Protein 2SCP (pdb70)

Radius of gyration: 19.45 Å; Cα contacts (8 Å, |Δi|>4): 535; chains: 2; bounding box: 47×48×50 Å

CATH classification: 1.10.238.10

Foldseek 3Di:
DVLLLQLLLLVQLLQCQVPPQWRFLVSLQVLLVVLLVPDDADPVLSVLSSCLSSVCCVVAVCVQVPHDIHGSVSSSVRLVVVLPDPVRLCSVLVSQVSLQSSLPRHPPQKHALVSQLSVLVSSVHDSVQRPLQQVQLCPVPPRIHHSVSRSVLVSCCSHPPDDDSSVCNNHDTD/DVLLLLLLVLVVLQQCQVRPQWRALVSLQVLLVLLCVLPPFDPVLSVLLSCLSSVCCVQAVCVQPVHDTDGSVSSSVVLVVQLPDVVNLCSVLVSQVSVQSNLPRHNPQKHALVSQLSVQVSRVHHSVQRVQQQVLLPPVPPRIHHSVSRSVLVSCCSHPPDDDSSSCVSTDTD

Structure (mmCIF, N/CA/C/O backbone):
data_2SCP
#
_entry.id   2SCP
#
_cell.length_a   43.600
_cell.length_b   56.000
_cell.length_c   65.800
_cell.angle_alpha   90.00
_cell.angle_beta   92.60
_cell.angle_gamma   90.00
#
_symmetry.space_group_name_H-M   'P 1 21 1'
#
loop_
_entity.id
_entity.type
_entity.pdbx_description
1 polymer 'SARCOPLASMIC CALCIUM-BINDING PROTEIN'
2 non-polymer 'CALCIUM ION'
3 water water
#
loop_
_atom_site.group_PDB
_atom_site.id
_atom_site.type_symbol
_atom_site.label_atom_id
_atom_site.label_alt_id
_atom_site.label_comp_id
_atom_site.label_asym_id
_atom_site.label_entity_id
_atom_site.label_seq_id
_atom_site.pdbx_PDB_ins_code
_atom_site.Cartn_x
_atom_site.Cartn_y
_atom_site.Cartn_z
_atom_site.occupancy
_atom_site.B_iso_or_equiv
_atom_site.auth_seq_id
_atom_site.auth_comp_id
_atom_site.auth_asym_id
_atom_site.auth_atom_id
_atom_site.pdbx_PDB_model_num
ATOM 1 N N . SER A 1 1 ? 22.061 3.507 3.368 1.00 24.53 1 SER A N 1
ATOM 2 C CA . SER A 1 1 ? 22.470 4.255 2.107 1.00 25.29 1 SER A CA 1
ATOM 3 C C . SER A 1 1 ? 23.882 3.831 1.738 1.00 24.92 1 SER A C 1
ATOM 4 O O . SER A 1 1 ? 24.873 4.116 2.442 1.00 24.81 1 SER A O 1
ATOM 7 N N . ASP A 1 2 ? 24.006 3.097 0.666 1.00 24.02 2 ASP A N 1
ATOM 8 C CA . ASP A 1 2 ? 25.202 2.473 0.131 1.00 24.04 2 ASP A CA 1
ATOM 9 C C . ASP A 1 2 ? 26.497 3.267 0.291 1.00 22.70 2 ASP A C 1
ATOM 10 O O . ASP A 1 2 ? 27.428 2.925 1.033 1.00 21.11 2 ASP A O 1
ATOM 15 N N . LEU A 1 3 ? 26.613 4.261 -0.583 1.00 21.37 3 LEU A N 1
ATOM 16 C CA . LEU A 1 3 ? 27.745 5.168 -0.629 1.00 19.83 3 LEU A CA 1
ATOM 17 C C . LEU A 1 3 ? 27.928 5.786 0.758 1.00 18.14 3 LEU A C 1
ATOM 18 O O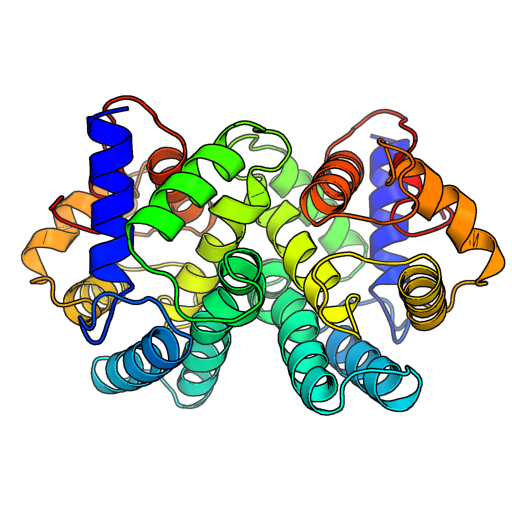 . LEU A 1 3 ? 29.080 5.888 1.156 1.00 18.18 3 LEU A O 1
ATOM 23 N N . TRP A 1 4 ? 26.841 6.135 1.442 1.00 15.90 4 TRP A N 1
ATOM 24 C CA . TRP A 1 4 ? 26.942 6.781 2.758 1.00 13.66 4 TRP A CA 1
ATOM 25 C C . TRP A 1 4 ? 27.584 5.830 3.767 1.00 13.44 4 TRP A C 1
ATOM 26 O O . TRP A 1 4 ? 28.405 6.255 4.590 1.00 12.43 4 TRP A O 1
ATOM 37 N N . VAL A 1 5 ? 27.178 4.555 3.698 1.00 12.82 5 VAL A N 1
ATOM 38 C CA . VAL A 1 5 ? 27.779 3.565 4.614 1.00 12.10 5 VAL A CA 1
ATOM 39 C C . VAL A 1 5 ? 29.281 3.462 4.303 1.00 12.46 5 VAL A C 1
ATOM 40 O O . VAL A 1 5 ? 30.142 3.421 5.208 1.00 11.74 5 VAL A O 1
ATOM 44 N N . GLN A 1 6 ? 29.539 3.483 3.018 1.00 12.53 6 GLN A N 1
ATOM 45 C CA . GLN A 1 6 ? 30.946 3.367 2.533 1.00 14.24 6 GLN A CA 1
ATOM 46 C C . GLN A 1 6 ? 31.813 4.519 2.999 1.00 13.96 6 GLN A C 1
ATOM 47 O O . GLN A 1 6 ? 32.998 4.373 3.431 1.00 13.99 6 GLN A O 1
ATOM 53 N N . LYS A 1 7 ? 31.261 5.702 3.022 1.00 11.92 7 LYS A N 1
ATOM 54 C CA . LYS A 1 7 ? 32.018 6.889 3.522 1.00 11.33 7 LYS A CA 1
ATOM 55 C C . LYS A 1 7 ? 32.297 6.721 5.008 1.00 10.34 7 LYS A C 1
ATOM 56 O O . LYS A 1 7 ? 33.411 7.006 5.522 1.00 11.20 7 LYS A O 1
ATOM 62 N N . MET A 1 8 ? 31.312 6.260 5.759 1.00 9.48 8 MET A N 1
ATOM 63 C CA . MET A 1 8 ? 31.484 6.110 7.224 1.00 10.29 8 MET A CA 1
ATOM 64 C C . MET A 1 8 ? 32.562 5.061 7.475 1.00 9.74 8 MET A C 1
ATOM 65 O O . MET A 1 8 ? 33.371 5.178 8.423 1.00 9.91 8 MET A O 1
ATOM 70 N N . LYS A 1 9 ? 32.457 3.976 6.696 1.00 9.35 9 LYS A N 1
ATOM 71 C CA . LYS A 1 9 ? 33.503 2.934 6.865 1.00 10.50 9 LYS A CA 1
ATOM 72 C C . LYS A 1 9 ? 34.881 3.499 6.606 1.00 8.69 9 LYS A C 1
ATOM 73 O O . LYS A 1 9 ? 35.920 3.086 7.194 1.00 8.94 9 LYS A O 1
ATOM 79 N N . THR A 1 10 ? 34.970 4.382 5.620 1.00 7.45 10 THR A N 1
ATOM 80 C CA . THR A 1 10 ? 36.260 4.991 5.248 1.00 9.36 10 THR A CA 1
ATOM 81 C C . THR A 1 10 ? 36.779 5.878 6.380 1.00 10.58 10 THR A C 1
ATOM 82 O O . THR A 1 10 ? 37.961 5.811 6.769 1.00 12.08 10 THR A O 1
ATOM 86 N N . TYR A 1 11 ? 35.931 6.757 6.845 1.00 11.05 11 TYR A N 1
ATOM 87 C CA . TYR A 1 11 ? 36.258 7.661 7.960 1.00 10.79 11 TYR A CA 1
ATOM 88 C C . TYR A 1 11 ? 36.720 6.819 9.139 1.00 9.34 11 TYR A C 1
ATOM 89 O O . TYR A 1 11 ? 37.755 7.113 9.730 1.00 9.09 11 TYR A O 1
ATOM 98 N N . PHE A 1 12 ? 35.984 5.779 9.470 1.00 8.79 12 PHE A N 1
ATOM 99 C CA . PHE A 1 12 ? 36.335 4.898 10.611 1.00 9.44 12 PHE A CA 1
ATOM 100 C C . PHE A 1 12 ? 37.776 4.391 10.482 1.00 9.17 12 PHE A C 1
ATOM 101 O O . PHE A 1 12 ? 38.575 4.395 11.421 1.00 12.11 12 PHE A O 1
ATOM 109 N N . ASN A 1 13 ? 38.101 3.931 9.296 1.00 8.12 13 ASN A N 1
ATOM 110 C CA . ASN A 1 13 ? 39.407 3.388 8.957 1.00 8.34 13 ASN A CA 1
ATOM 111 C C . ASN A 1 13 ? 40.526 4.429 9.235 1.00 8.13 13 ASN A C 1
ATOM 112 O O . ASN A 1 13 ? 41.571 4.079 9.798 1.00 7.05 13 ASN A O 1
ATOM 117 N N . ARG A 1 14 ? 40.328 5.601 8.645 1.00 7.34 14 ARG A N 1
ATOM 118 C CA . ARG A 1 14 ? 41.333 6.679 8.705 1.00 8.48 14 ARG A CA 1
ATOM 119 C C . ARG A 1 14 ? 41.587 7.184 10.104 1.00 9.13 14 ARG A C 1
ATOM 120 O O . ARG A 1 14 ? 42.750 7.503 10.430 1.00 10.82 14 ARG A O 1
ATOM 128 N N . ILE A 1 15 ? 40.540 7.257 10.898 1.00 9.64 15 ILE A N 1
ATOM 129 C CA . ILE A 1 15 ? 40.636 7.724 12.319 1.00 10.33 15 ILE A CA 1
ATOM 130 C C . ILE A 1 15 ? 41.055 6.664 13.313 1.00 10.25 15 ILE A C 1
ATOM 131 O O . ILE A 1 15 ? 41.387 6.938 14.481 1.00 7.39 15 ILE A O 1
ATOM 136 N N . ASP A 1 16 ? 40.920 5.398 12.903 1.00 9.81 16 ASP A N 1
ATOM 137 C CA . ASP A 1 16 ? 41.354 4.247 13.726 1.00 11.16 16 ASP A CA 1
ATOM 138 C C . ASP A 1 16 ? 42.846 4.170 13.467 1.00 12.47 16 ASP A C 1
ATOM 139 O O . ASP A 1 16 ? 43.378 3.253 12.828 1.00 12.67 16 ASP A O 1
ATOM 144 N N . PHE A 1 17 ? 43.562 5.160 13.939 1.00 13.08 17 PHE A N 1
ATOM 145 C CA . PHE A 1 17 ? 45.013 5.338 13.773 1.00 13.04 17 PHE A CA 1
ATOM 146 C C . PHE A 1 17 ? 45.869 4.097 14.065 1.00 12.91 17 PHE A C 1
ATOM 147 O O . PHE A 1 17 ? 46.799 3.862 13.258 1.00 11.75 17 PHE A O 1
ATOM 155 N N . ASP A 1 18 ? 45.685 3.473 15.197 1.00 12.40 18 ASP A N 1
ATOM 156 C CA . ASP A 1 18 ? 46.453 2.289 15.592 1.00 14.23 18 ASP A CA 1
ATOM 157 C C . ASP A 1 18 ? 45.882 1.028 14.970 1.00 14.80 18 ASP A C 1
ATOM 158 O O . ASP A 1 18 ? 46.384 -0.089 15.250 1.00 17.12 18 ASP A O 1
ATOM 163 N N . LYS A 1 19 ? 44.872 1.109 14.168 1.00 14.04 19 LYS A N 1
ATOM 164 C CA . LYS A 1 19 ? 44.223 0.012 13.454 1.00 15.28 19 LYS A CA 1
ATOM 165 C C . LYS A 1 19 ? 43.735 -1.150 14.293 1.00 16.74 19 LYS A C 1
ATOM 166 O O . LYS A 1 19 ? 43.635 -2.303 13.755 1.00 18.60 19 LYS A O 1
ATOM 172 N N . ASP A 1 20 ? 43.315 -0.957 15.525 1.00 16.52 20 ASP A N 1
ATOM 173 C CA . ASP A 1 20 ? 42.897 -2.147 16.329 1.00 16.87 20 ASP A CA 1
ATOM 174 C C . ASP A 1 20 ? 41.425 -2.392 16.223 1.00 18.14 20 ASP A C 1
ATOM 175 O O . ASP A 1 20 ? 40.917 -3.168 17.064 1.00 19.08 20 ASP A O 1
ATOM 180 N N . GLY A 1 21 ? 40.715 -1.749 15.262 1.00 16.94 21 GLY A N 1
ATOM 181 C CA . GLY A 1 21 ? 39.277 -2.028 15.142 1.00 16.06 21 GLY A CA 1
ATOM 182 C C . GLY A 1 21 ? 38.378 -1.211 16.014 1.00 15.75 21 GLY A C 1
ATOM 183 O O . GLY A 1 21 ? 37.139 -1.379 15.954 1.00 16.13 21 GLY A O 1
ATOM 184 N N . ALA A 1 22 ? 38.946 -0.347 16.848 1.00 16.29 22 ALA A N 1
ATOM 185 C CA . ALA A 1 22 ? 38.082 0.494 17.729 1.00 16.51 22 ALA A CA 1
ATOM 186 C C . ALA A 1 22 ? 38.597 1.928 17.850 1.00 16.67 22 ALA A C 1
ATOM 187 O O . ALA A 1 22 ? 39.818 2.133 17.921 1.00 16.73 22 ALA A O 1
ATOM 189 N N . ILE A 1 23 ? 37.684 2.911 17.794 1.00 15.03 23 ILE A N 1
ATOM 190 C CA . ILE A 1 23 ? 38.148 4.300 17.927 1.00 14.40 23 ILE A CA 1
ATOM 191 C C . ILE A 1 23 ? 38.285 4.493 19.450 1.00 13.25 23 ILE A C 1
ATOM 192 O O . ILE A 1 23 ? 37.309 4.150 20.134 1.00 15.18 23 ILE A O 1
ATOM 197 N N . THR A 1 24 ? 39.390 5.017 19.867 1.00 13.35 24 THR A N 1
ATOM 198 C CA . THR A 1 24 ? 39.620 5.293 21.290 1.00 13.50 24 THR A CA 1
ATOM 199 C C . THR A 1 24 ? 40.385 6.620 21.347 1.00 13.57 24 THR A C 1
ATOM 200 O O . THR A 1 24 ? 40.864 7.117 20.311 1.00 13.84 24 THR A O 1
ATOM 204 N N . ARG A 1 25 ? 40.482 7.149 22.533 1.00 13.49 25 ARG A N 1
ATOM 205 C CA . ARG A 1 25 ? 41.248 8.431 22.699 1.00 13.29 25 ARG A CA 1
ATOM 206 C C . ARG A 1 25 ? 42.673 8.114 22.312 1.00 13.76 25 ARG A C 1
ATOM 207 O O . ARG A 1 25 ? 43.413 9.006 21.843 1.00 14.19 25 ARG A O 1
ATOM 215 N N . MET A 1 26 ? 43.078 6.856 22.491 1.00 14.06 26 MET A N 1
ATOM 216 C CA . MET A 1 26 ? 44.463 6.447 22.143 1.00 14.37 26 MET A CA 1
ATOM 217 C C . MET A 1 26 ? 44.816 6.747 20.694 1.00 13.68 26 MET A C 1
ATOM 218 O O . MET A 1 26 ? 45.966 7.082 20.389 1.00 13.61 26 MET A O 1
ATOM 223 N N . ASP A 1 27 ? 43.855 6.598 19.778 1.00 11.73 27 ASP A N 1
ATOM 224 C CA . ASP A 1 27 ? 44.073 6.856 18.354 1.00 10.53 27 ASP A CA 1
ATOM 225 C C . ASP A 1 27 ? 44.502 8.305 18.132 1.00 11.31 27 ASP A C 1
ATOM 226 O O . ASP A 1 27 ? 45.393 8.608 17.343 1.00 11.15 27 ASP A O 1
ATOM 231 N N . PHE A 1 28 ? 43.742 9.180 18.817 1.00 11.51 28 PHE A N 1
ATOM 232 C CA . PHE A 1 28 ? 44.006 10.652 18.714 1.00 11.05 28 PHE A CA 1
ATOM 233 C C . PHE A 1 28 ? 45.277 11.044 19.443 1.00 11.87 28 PHE A C 1
ATOM 234 O O . PHE A 1 28 ? 45.963 11.961 18.953 1.00 12.07 28 PHE A O 1
ATOM 242 N N . GLU A 1 29 ? 45.540 10.403 20.560 1.00 11.67 29 GLU A N 1
ATOM 243 C CA . GLU A 1 29 ? 46.778 10.640 21.331 1.00 13.64 29 GLU A CA 1
ATOM 244 C C . GLU A 1 29 ? 48.013 10.298 20.477 1.00 14.34 29 GLU A C 1
ATOM 245 O O . GLU A 1 29 ? 49.006 11.066 20.347 1.00 13.57 29 GLU A O 1
ATOM 251 N N . SER A 1 30 ? 47.975 9.111 19.865 1.00 13.68 30 SER A N 1
ATOM 252 C CA . SER A 1 30 ? 49.068 8.648 18.994 1.00 14.00 30 SER A CA 1
ATOM 253 C C . SER A 1 30 ? 49.196 9.457 17.722 1.00 13.66 30 SER A C 1
ATOM 254 O O . SER A 1 30 ? 50.327 9.720 17.249 1.00 12.99 30 SER A O 1
ATOM 257 N N . MET A 1 31 ? 48.038 9.782 17.114 1.00 12.95 31 MET A N 1
ATOM 258 C CA . MET A 1 31 ? 48.081 10.551 15.842 1.00 12.07 31 MET A CA 1
ATOM 259 C C . MET A 1 31 ? 48.804 11.872 16.134 1.00 11.79 31 MET A C 1
ATOM 260 O O . MET A 1 31 ? 49.683 12.307 15.380 1.00 11.16 31 MET A O 1
ATOM 265 N N . ALA A 1 32 ? 48.387 12.494 17.235 1.00 12.35 32 ALA A N 1
ATOM 266 C CA . ALA A 1 32 ? 48.976 13.787 17.634 1.00 13.61 32 ALA A CA 1
ATOM 267 C C . ALA A 1 32 ? 50.489 13.722 17.800 1.00 13.86 32 ALA A C 1
ATOM 268 O O . ALA A 1 32 ? 51.295 14.586 17.412 1.00 13.09 32 ALA A O 1
ATOM 270 N N . GLU A 1 33 ? 50.913 12.709 18.558 1.00 15.30 33 GLU A N 1
ATOM 271 C CA . GLU A 1 33 ? 52.325 12.494 18.903 1.00 17.29 33 GLU A CA 1
ATOM 272 C C . GLU A 1 33 ? 53.167 12.312 17.656 1.00 17.24 33 GLU A C 1
ATOM 273 O O . GLU A 1 33 ? 54.250 12.921 17.502 1.00 16.52 33 GLU A O 1
ATOM 279 N N . ARG A 1 34 ? 52.639 11.533 16.693 1.00 16.55 34 ARG A N 1
ATOM 280 C CA . ARG A 1 34 ? 53.379 11.318 15.437 1.00 17.47 34 ARG A CA 1
ATOM 281 C C . ARG A 1 34 ? 53.464 12.634 14.653 1.00 16.55 34 ARG A C 1
ATOM 282 O O . ARG A 1 34 ? 54.521 13.031 14.160 1.00 15.79 34 ARG A O 1
ATOM 290 N N . PHE A 1 35 ? 52.334 13.294 14.593 1.00 15.68 35 PHE A N 1
ATOM 291 C CA . PHE A 1 35 ? 52.186 14.573 13.878 1.00 15.54 35 PHE A CA 1
ATOM 292 C C . PHE A 1 35 ? 53.184 15.574 14.459 1.00 15.68 35 PHE A C 1
ATOM 293 O O . PHE A 1 35 ? 53.907 16.258 13.700 1.00 15.25 35 PHE A O 1
ATOM 301 N N . ALA A 1 36 ? 53.279 15.665 15.760 1.00 15.53 36 ALA A N 1
ATOM 302 C CA . ALA A 1 36 ? 54.192 16.590 16.427 1.00 17.12 36 ALA A CA 1
ATOM 303 C C . ALA A 1 36 ? 55.660 16.282 16.154 1.00 19.05 36 ALA A C 1
ATOM 304 O O . ALA A 1 36 ? 56.480 17.227 16.080 1.00 20.11 36 ALA A O 1
ATOM 306 N N . LYS A 1 37 ? 55.992 15.045 15.926 1.00 20.40 37 LYS A N 1
ATOM 307 C CA . LYS A 1 37 ? 57.409 14.654 15.731 1.00 22.05 37 LYS A CA 1
ATOM 308 C C . LYS A 1 37 ? 57.919 14.949 14.331 1.00 21.64 37 LYS A C 1
ATOM 309 O O . LYS A 1 37 ? 58.953 15.594 14.108 1.00 20.05 37 LYS A O 1
ATOM 315 N N . GLU A 1 38 ? 57.105 14.462 13.388 1.00 20.16 38 GLU A N 1
ATOM 316 C CA . GLU A 1 38 ? 57.358 14.480 11.977 1.00 19.83 38 GLU A CA 1
ATOM 317 C C . GLU A 1 38 ? 56.925 15.664 11.171 1.00 19.56 38 GLU A C 1
ATOM 318 O O . GLU A 1 38 ? 57.259 15.639 9.964 1.00 19.03 38 GLU A O 1
ATOM 324 N N . SER A 1 39 ? 56.235 16.656 11.716 1.00 17.55 39 SER A N 1
ATOM 325 C CA . SER A 1 39 ? 55.868 17.771 10.810 1.00 17.98 39 SER A CA 1
ATOM 326 C C . SER A 1 39 ? 56.710 18.996 11.154 1.00 17.88 39 SER A C 1
ATOM 327 O O . SER A 1 39 ? 57.128 19.162 12.314 1.00 18.39 39 SER A O 1
ATOM 330 N N . GLU A 1 40 ? 56.817 19.855 10.182 1.00 18.63 40 GLU A N 1
ATOM 331 C CA . GLU A 1 40 ? 57.417 21.195 10.395 1.00 20.71 40 GLU A CA 1
ATOM 332 C C . GLU A 1 40 ? 56.193 21.979 10.959 1.00 20.28 40 GLU A C 1
ATOM 333 O O . GLU A 1 40 ? 55.029 21.729 10.545 1.00 18.78 40 GLU A O 1
ATOM 339 N N . MET A 1 41 ? 56.481 22.834 11.897 1.00 20.52 41 MET A N 1
ATOM 340 C CA . MET A 1 41 ? 55.459 23.629 12.560 1.00 21.59 41 MET A CA 1
ATOM 341 C C . MET A 1 41 ? 56.135 24.684 13.447 1.00 22.42 41 MET A C 1
ATOM 342 O O . MET A 1 41 ? 57.327 24.628 13.717 1.00 23.51 41 MET A O 1
ATOM 347 N N . LYS A 1 42 ? 55.264 25.575 13.887 1.00 23.72 42 LYS A N 1
ATOM 348 C CA . LYS A 1 42 ? 55.696 26.584 14.892 1.00 25.01 42 LYS A CA 1
ATOM 349 C C . LYS A 1 42 ? 55.781 25.727 16.159 1.00 24.63 42 LYS A C 1
ATOM 350 O O . LYS A 1 42 ? 54.937 24.849 16.367 1.00 23.51 42 LYS A O 1
ATOM 356 N N . ALA A 1 43 ? 56.815 25.904 16.926 1.00 24.62 43 ALA A N 1
ATOM 357 C CA . ALA A 1 43 ? 57.154 25.186 18.137 1.00 24.23 43 ALA A CA 1
ATOM 358 C C . ALA A 1 43 ? 55.972 25.010 19.059 1.00 23.63 43 ALA A C 1
ATOM 359 O O . ALA A 1 43 ? 55.797 23.897 19.603 1.00 25.09 43 ALA A O 1
ATOM 361 N N . GLU A 1 44 ? 55.234 26.078 19.242 1.00 22.31 44 GLU A N 1
ATOM 362 C CA . GLU A 1 44 ? 54.072 26.069 20.164 1.00 21.90 44 GLU A CA 1
ATOM 363 C C . GLU A 1 44 ? 52.911 25.234 19.645 1.00 20.48 44 GLU A C 1
ATOM 364 O O . GLU A 1 44 ? 52.051 24.755 20.426 1.00 20.23 44 GLU A O 1
ATOM 370 N N . HIS A 1 45 ? 52.893 25.000 18.350 1.00 18.51 45 HIS A N 1
ATOM 371 C CA . HIS A 1 45 ? 51.837 24.214 17.698 1.00 16.97 45 HIS A CA 1
ATOM 372 C C . HIS A 1 45 ? 51.766 22.781 18.190 1.00 18.08 45 HIS A C 1
ATOM 373 O O . HIS A 1 45 ? 50.681 22.144 18.028 1.00 17.73 45 HIS A O 1
ATOM 380 N N . ALA A 1 46 ? 52.809 22.264 18.816 1.00 17.72 46 ALA A N 1
ATOM 381 C CA . ALA A 1 46 ? 52.793 20.856 19.285 1.00 18.43 46 ALA A CA 1
ATOM 382 C C . ALA A 1 46 ? 51.748 20.667 20.359 1.00 18.23 46 ALA A C 1
ATOM 383 O O . ALA A 1 46 ? 50.965 19.651 20.335 1.00 19.29 46 ALA A O 1
ATOM 385 N N . LYS A 1 47 ? 51.619 21.659 21.235 1.00 17.37 47 LYS A N 1
ATOM 386 C CA . LYS A 1 47 ? 50.571 21.558 22.242 1.00 18.15 47 LYS A CA 1
ATOM 387 C C . LYS A 1 47 ? 49.203 21.670 21.550 1.00 16.17 47 LYS A C 1
ATOM 388 O O . LYS A 1 47 ? 48.317 20.940 21.955 1.00 15.21 47 LYS A O 1
ATOM 394 N N . VAL A 1 48 ? 49.054 22.610 20.637 1.00 14.68 48 VAL A N 1
ATOM 395 C CA . VAL A 1 48 ? 47.763 22.810 19.960 1.00 14.58 48 VAL A CA 1
ATOM 396 C C . VAL A 1 48 ? 47.248 21.492 19.376 1.00 15.55 48 VAL A C 1
ATOM 397 O O . VAL A 1 48 ? 46.051 21.166 19.452 1.00 14.64 48 VAL A O 1
ATOM 401 N N . LEU A 1 49 ? 48.170 20.845 18.699 1.00 15.97 49 LEU A N 1
ATOM 402 C CA . LEU A 1 49 ? 47.927 19.575 18.004 1.00 17.50 49 LEU A CA 1
ATOM 403 C C . LEU A 1 49 ? 47.315 18.528 18.916 1.00 16.14 49 LEU A C 1
ATOM 404 O O . LEU A 1 49 ? 46.304 17.884 18.547 1.00 14.86 49 LEU A O 1
ATOM 409 N N . MET A 1 50 ? 47.990 18.364 20.058 1.00 15.06 50 MET A N 1
ATOM 410 C CA . MET A 1 50 ? 47.569 17.386 21.060 1.00 15.70 50 MET A CA 1
ATOM 411 C C . MET A 1 50 ? 46.198 17.768 21.610 1.00 14.52 50 MET A C 1
ATOM 412 O O . MET A 1 50 ? 45.321 16.893 21.723 1.00 13.77 50 MET A O 1
ATOM 417 N N . ASP A 1 51 ? 46.013 19.025 21.962 1.00 12.88 51 ASP A N 1
ATOM 418 C CA . ASP A 1 51 ? 44.721 19.460 22.526 1.00 13.63 51 ASP A CA 1
ATOM 419 C C . ASP A 1 51 ? 43.567 19.316 21.535 1.00 12.94 51 ASP A C 1
ATOM 420 O O . ASP A 1 51 ? 42.469 18.904 21.918 1.00 11.76 51 ASP A O 1
ATOM 425 N N . SER A 1 52 ? 43.784 19.761 20.310 1.00 12.60 52 SER A N 1
ATOM 426 C CA . SER A 1 52 ? 42.777 19.732 19.260 1.00 12.06 52 SER A CA 1
ATOM 427 C C . SER A 1 52 ? 42.406 18.350 18.780 1.00 12.11 52 SER A C 1
ATOM 428 O O . SER A 1 52 ? 41.190 18.104 18.532 1.00 12.29 52 SER A O 1
ATOM 431 N N . LEU A 1 53 ? 43.381 17.457 18.646 1.00 11.08 53 LEU A N 1
ATOM 432 C CA . LEU A 1 53 ? 43.079 16.080 18.148 1.00 9.57 53 LEU A CA 1
ATOM 433 C C . LEU A 1 53 ? 42.440 15.291 19.261 1.00 10.34 53 LEU A C 1
ATOM 434 O O . LEU A 1 53 ? 41.461 14.572 19.043 1.00 10.45 53 LEU A O 1
ATOM 439 N N . THR A 1 54 ? 42.970 15.435 20.472 1.00 9.89 54 THR A N 1
ATOM 440 C CA . THR A 1 54 ? 42.368 14.750 21.633 1.00 11.31 54 THR A CA 1
ATOM 441 C C . THR A 1 54 ? 41.002 15.375 21.927 1.00 10.92 54 THR A C 1
ATOM 442 O O . THR A 1 54 ? 40.138 14.598 22.389 1.00 10.47 54 THR A O 1
ATOM 446 N N . GLY A 1 55 ? 40.850 16.664 21.648 1.00 7.94 55 GLY A N 1
ATOM 447 C CA . GLY A 1 55 ? 39.518 17.294 21.824 1.00 8.39 55 GLY A CA 1
ATOM 448 C C . GLY A 1 55 ? 38.496 16.684 20.885 1.00 7.98 55 GLY A C 1
ATOM 449 O O . GLY A 1 55 ? 37.293 16.705 21.220 1.00 10.67 55 GLY A O 1
ATOM 450 N N . VAL A 1 56 ? 38.845 16.062 19.788 1.00 8.07 56 VAL A N 1
ATOM 451 C CA . VAL A 1 56 ? 37.880 15.377 18.886 1.00 7.94 56 VAL A CA 1
ATOM 452 C C . VAL A 1 56 ? 37.171 14.253 19.678 1.00 9.41 56 VAL A C 1
ATOM 453 O O . VAL A 1 56 ? 35.951 14.082 19.624 1.00 10.26 56 VAL A O 1
ATOM 457 N N . TRP A 1 57 ? 37.980 13.499 20.402 1.00 9.09 57 TRP A N 1
ATOM 458 C CA . TRP A 1 57 ? 37.456 12.393 21.245 1.00 10.92 57 TRP A CA 1
ATOM 459 C C . TRP A 1 57 ? 36.710 12.965 22.466 1.00 9.92 57 TRP A C 1
ATOM 460 O O . TRP A 1 57 ? 35.542 12.673 22.762 1.00 11.21 57 TRP A O 1
ATOM 471 N N . ASP A 1 58 ? 37.432 13.767 23.241 1.00 10.32 58 ASP A N 1
ATOM 472 C CA . ASP A 1 58 ? 36.920 14.342 24.469 1.00 11.50 58 ASP A CA 1
ATOM 473 C C . ASP A 1 58 ? 35.556 15.042 24.353 1.00 13.15 58 ASP A C 1
ATOM 474 O O . ASP A 1 58 ? 34.770 14.931 25.330 1.00 12.98 58 ASP A O 1
ATOM 479 N N . ASN A 1 59 ? 35.362 15.834 23.298 1.00 12.72 59 ASN A N 1
ATOM 480 C CA . ASN A 1 59 ? 34.128 16.639 23.188 1.00 14.73 59 ASN A CA 1
ATOM 481 C C . ASN A 1 59 ? 33.055 16.041 22.280 1.00 15.04 59 ASN A C 1
ATOM 482 O O . ASN A 1 59 ? 31.922 16.562 22.274 1.00 16.47 59 ASN A O 1
ATOM 487 N N . PHE A 1 60 ? 33.476 15.116 21.436 1.00 15.65 60 PHE A N 1
ATOM 488 C CA . PHE A 1 60 ? 32.546 14.551 20.449 1.00 17.03 60 PHE A CA 1
ATOM 489 C C . PHE A 1 60 ? 32.337 13.046 20.550 1.00 19.37 60 PHE A C 1
ATOM 490 O O . PHE A 1 60 ? 31.225 12.594 20.953 1.00 19.82 60 PHE A O 1
ATOM 498 N N . LEU A 1 61 ? 33.357 12.291 20.143 1.00 20.73 61 LEU A N 1
ATOM 499 C CA . LEU A 1 61 ? 33.288 10.821 20.072 1.00 21.71 61 LEU A CA 1
ATOM 500 C C . LEU A 1 61 ? 33.021 10.139 21.405 1.00 23.23 61 LEU A C 1
ATOM 501 O O . LEU A 1 61 ? 32.468 9.014 21.431 1.00 24.08 61 LEU A O 1
ATOM 506 N N . THR A 1 62 ? 33.397 10.765 22.493 1.00 24.53 62 THR A N 1
ATOM 507 C CA . THR A 1 62 ? 33.187 10.228 23.845 1.00 26.65 62 THR A CA 1
ATOM 508 C C . THR A 1 62 ? 31.694 10.005 24.097 1.00 28.10 62 THR A C 1
ATOM 509 O O . THR A 1 62 ? 31.294 9.078 24.840 1.00 29.39 62 THR A O 1
ATOM 513 N N . ALA A 1 63 ? 30.874 10.794 23.440 1.00 29.57 63 ALA A N 1
ATOM 514 C CA . ALA A 1 63 ? 29.419 10.681 23.571 1.00 31.77 63 ALA A CA 1
ATOM 515 C C . ALA A 1 63 ? 28.851 9.488 22.809 1.00 32.84 63 ALA A C 1
ATOM 516 O O . ALA A 1 63 ? 27.628 9.215 22.983 1.00 33.94 63 ALA A O 1
ATOM 518 N N . VAL A 1 64 ? 29.630 8.796 21.988 1.00 33.27 64 VAL A N 1
ATOM 519 C CA . VAL A 1 64 ? 29.089 7.669 21.218 1.00 32.98 64 VAL A CA 1
ATOM 520 C C . VAL A 1 64 ? 28.811 6.397 22.004 1.00 33.15 64 VAL A C 1
ATOM 521 O O . VAL A 1 64 ? 27.709 5.804 21.840 1.00 33.18 64 VAL A O 1
ATOM 525 N N . ALA A 1 65 ? 29.774 5.914 22.740 1.00 33.17 65 ALA A N 1
ATOM 526 C CA . ALA A 1 65 ? 29.618 4.674 23.536 1.00 33.65 65 ALA A CA 1
ATOM 527 C C . ALA A 1 65 ? 29.918 5.010 24.990 1.00 33.67 65 ALA A C 1
ATOM 528 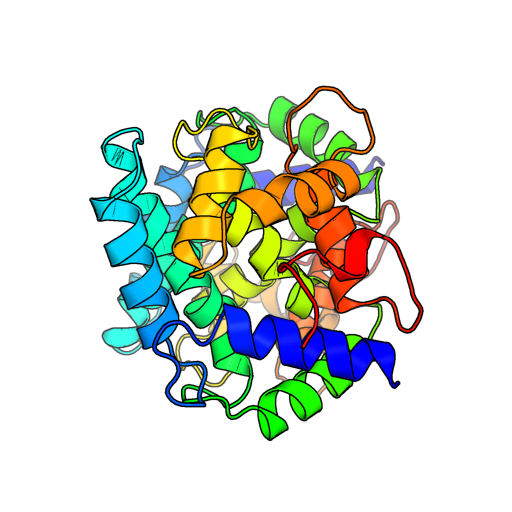O O . ALA A 1 65 ? 30.385 4.189 25.778 1.00 34.66 65 ALA A O 1
ATOM 530 N N . GLY A 1 66 ? 29.669 6.264 25.300 1.00 34.03 66 GLY A N 1
ATOM 531 C CA . GLY A 1 66 ? 29.872 6.861 26.592 1.00 34.38 66 GLY A CA 1
ATOM 532 C C . GLY A 1 66 ? 31.208 6.555 27.236 1.00 34.62 66 GLY A C 1
ATOM 533 O O . GLY A 1 66 ? 31.222 5.926 28.325 1.00 34.80 66 GLY A O 1
ATOM 534 N N . GLY A 1 67 ? 32.316 6.976 26.615 1.00 34.56 67 GLY A N 1
ATOM 535 C CA . GLY A 1 67 ? 33.617 6.766 27.287 1.00 33.66 67 GLY A CA 1
ATOM 536 C C . GLY A 1 67 ? 34.562 5.777 26.703 1.00 32.34 67 GLY A C 1
ATOM 537 O O . GLY A 1 67 ? 35.799 5.935 26.873 1.00 32.79 67 GLY A O 1
ATOM 538 N N . LYS A 1 68 ? 34.057 4.719 26.071 1.00 31.85 68 LYS A N 1
ATOM 539 C CA . LYS A 1 68 ? 35.022 3.749 25.525 1.00 30.90 68 LYS A CA 1
ATOM 540 C C . LYS A 1 68 ? 34.868 3.458 24.049 1.00 28.57 68 LYS A C 1
ATOM 541 O O . LYS A 1 68 ? 34.013 3.984 23.338 1.00 28.35 68 LYS A O 1
ATOM 547 N N . GLY A 1 69 ? 35.781 2.611 23.652 1.00 25.84 69 GLY A N 1
ATOM 548 C CA . GLY A 1 69 ? 36.048 2.130 22.332 1.00 23.88 69 GLY A CA 1
ATOM 549 C C . GLY A 1 69 ? 34.821 2.022 21.461 1.00 22.06 69 GLY A C 1
ATOM 550 O O . GLY A 1 69 ? 33.808 1.482 21.956 1.00 21.92 69 GLY A O 1
ATOM 551 N N . ILE A 1 70 ? 34.971 2.514 20.244 1.00 18.63 70 ILE A N 1
ATOM 552 C CA . ILE A 1 70 ? 33.863 2.455 19.295 1.00 16.98 70 ILE A CA 1
ATOM 553 C C . ILE A 1 70 ? 34.234 1.476 18.182 1.00 17.35 70 ILE A C 1
ATOM 554 O O . ILE A 1 70 ? 35.216 1.746 17.512 1.00 15.81 70 ILE A O 1
ATOM 559 N N . ASP A 1 71 ? 33.424 0.433 18.050 1.00 18.01 71 ASP A N 1
ATOM 560 C CA . ASP A 1 71 ? 33.685 -0.594 16.993 1.00 18.42 71 ASP A CA 1
ATOM 561 C C . ASP A 1 71 ? 33.027 -0.011 15.751 1.00 17.74 71 ASP A C 1
ATOM 562 O O . ASP A 1 71 ? 32.161 0.855 15.908 1.00 16.66 71 ASP A O 1
ATOM 567 N N . GLU A 1 72 ? 33.357 -0.570 14.616 1.00 18.66 72 GLU A N 1
ATOM 568 C CA . GLU A 1 72 ? 32.827 -0.107 13.343 1.00 18.95 72 GLU A CA 1
ATOM 569 C C . GLU A 1 72 ? 31.322 -0.196 13.298 1.00 19.29 72 GLU A C 1
ATOM 570 O O . GLU A 1 72 ? 30.722 0.714 12.675 1.00 18.94 72 GLU A O 1
ATOM 576 N N . THR A 1 73 ? 30.727 -1.228 13.925 1.00 17.82 73 THR A N 1
ATOM 577 C CA . THR A 1 73 ? 29.258 -1.302 13.829 1.00 17.90 73 THR A CA 1
ATOM 578 C C . THR A 1 73 ? 28.608 -0.202 14.650 1.00 17.60 73 THR A C 1
ATOM 579 O O . THR A 1 73 ? 27.613 0.382 14.176 1.00 17.75 73 THR A O 1
ATOM 583 N N . THR A 1 74 ? 29.085 -0.034 15.872 1.00 18.59 74 THR A N 1
ATOM 584 C CA . THR A 1 74 ? 28.512 1.027 16.741 1.00 20.73 74 THR A CA 1
ATOM 585 C C . THR A 1 74 ? 28.688 2.413 16.110 1.00 20.28 74 THR A C 1
ATOM 586 O O . THR A 1 74 ? 27.780 3.257 16.164 1.00 20.39 74 THR A O 1
ATOM 590 N N . PHE A 1 75 ? 29.830 2.607 15.444 1.00 20.34 75 PHE A N 1
ATOM 591 C CA . PHE A 1 75 ? 30.127 3.904 14.809 1.00 20.09 75 PHE A CA 1
ATOM 592 C C . PHE A 1 75 ? 29.032 4.236 13.800 1.00 19.94 75 PHE A C 1
ATOM 593 O O . PHE A 1 75 ? 28.360 5.263 13.937 1.00 20.07 75 PHE A O 1
ATOM 601 N N . ILE A 1 76 ? 28.829 3.337 12.860 1.00 20.18 76 ILE A N 1
ATOM 602 C CA . ILE A 1 76 ? 27.842 3.507 11.785 1.00 20.80 76 ILE A CA 1
ATOM 603 C C . ILE A 1 76 ? 26.433 3.636 12.317 1.00 21.36 76 ILE A C 1
ATOM 604 O O . ILE A 1 76 ? 25.689 4.519 11.864 1.00 21.18 76 ILE A O 1
ATOM 609 N N . ASN A 1 77 ? 26.109 2.793 13.287 1.00 22.30 77 ASN A N 1
ATOM 610 C CA . ASN A 1 77 ? 24.788 2.820 13.927 1.00 23.34 77 ASN A CA 1
ATOM 611 C C . ASN A 1 77 ? 24.586 4.189 14.576 1.00 23.00 77 ASN A C 1
ATOM 612 O O . ASN A 1 77 ? 23.514 4.818 14.401 1.00 23.23 77 ASN A O 1
ATOM 617 N N . SER A 1 78 ? 25.609 4.612 15.311 1.00 22.30 78 SER A N 1
ATOM 618 C CA . SER A 1 78 ? 25.568 5.902 16.010 1.00 22.60 78 SER A CA 1
ATOM 619 C C . SER A 1 78 ? 25.430 7.053 15.029 1.00 22.27 78 SER A C 1
ATOM 620 O O . SER A 1 78 ? 24.399 7.758 15.089 1.00 21.21 78 SER A O 1
ATOM 623 N N . MET A 1 79 ? 26.360 7.190 14.099 1.00 21.65 79 MET A N 1
ATOM 624 C CA . MET A 1 79 ? 26.281 8.267 13.089 1.00 22.73 79 MET A CA 1
ATOM 625 C C . MET A 1 79 ? 24.943 8.305 12.359 1.00 22.84 79 MET A C 1
ATOM 626 O O . MET A 1 79 ? 24.453 9.344 11.915 1.00 22.33 79 MET A O 1
ATOM 631 N N . LYS A 1 80 ? 24.420 7.136 12.101 1.00 24.24 80 LYS A N 1
ATOM 632 C CA . LYS A 1 80 ? 23.141 6.964 11.363 1.00 26.52 80 LYS A CA 1
ATOM 633 C C . LYS A 1 80 ? 22.019 7.758 12.043 1.00 27.11 80 LYS A C 1
ATOM 634 O O . LYS A 1 80 ? 21.244 8.506 11.407 1.00 26.40 80 LYS A O 1
ATOM 640 N N . GLU A 1 81 ? 21.998 7.644 13.353 1.00 28.11 81 GLU A N 1
ATOM 641 C CA . GLU A 1 81 ? 21.045 8.308 14.266 1.00 29.35 81 GLU A CA 1
ATOM 642 C C . GLU A 1 81 ? 21.295 9.808 14.352 1.00 29.27 81 GLU A C 1
ATOM 643 O O . GLU A 1 81 ? 20.360 10.602 14.287 1.00 29.20 81 GLU A O 1
ATOM 649 N N . MET A 1 82 ? 22.565 10.166 14.465 1.00 29.41 82 MET A N 1
ATOM 650 C CA . MET A 1 82 ? 23.037 11.538 14.576 1.00 29.30 82 MET A CA 1
ATOM 651 C C . MET A 1 82 ? 22.736 12.418 13.382 1.00 28.10 82 MET A C 1
ATOM 652 O O . MET A 1 82 ? 22.563 13.650 13.537 1.00 28.83 82 MET A O 1
ATOM 657 N N . VAL A 1 83 ? 22.690 11.831 12.195 1.00 26.03 83 VAL A N 1
ATOM 658 C CA . VAL A 1 83 ? 22.469 12.619 10.986 1.00 24.37 83 VAL A CA 1
ATOM 659 C C . VAL A 1 83 ? 20.986 12.823 10.745 1.00 23.93 83 VAL A C 1
ATOM 660 O O . VAL A 1 83 ? 20.660 13.625 9.873 1.00 24.25 83 VAL A O 1
ATOM 664 N N . LYS A 1 84 ? 20.170 12.144 11.503 1.00 23.75 84 LYS A N 1
ATOM 665 C CA . LYS A 1 84 ? 18.710 12.213 11.392 1.00 23.64 84 LYS A CA 1
ATOM 666 C C . LYS A 1 84 ? 18.124 13.571 11.690 1.00 21.70 84 LYS A C 1
ATOM 667 O O . LYS A 1 84 ? 17.203 13.974 10.959 1.00 23.14 84 LYS A O 1
ATOM 673 N N . ASN A 1 85 ? 18.647 14.266 12.657 1.00 19.37 85 ASN A N 1
ATOM 674 C CA . ASN A 1 85 ? 18.190 15.595 13.081 1.00 18.00 85 ASN A CA 1
ATOM 675 C C . ASN A 1 85 ? 18.985 16.711 12.417 1.00 18.77 85 ASN A C 1
ATOM 676 O O . ASN A 1 85 ? 20.143 17.040 12.778 1.00 17.46 85 ASN A O 1
ATOM 681 N N . PRO A 1 86 ? 18.353 17.332 11.429 1.00 18.82 86 PRO A N 1
ATOM 682 C CA . PRO A 1 86 ? 18.975 18.420 10.665 1.00 18.93 86 PRO A CA 1
ATOM 683 C C . PRO A 1 86 ? 19.341 19.598 11.553 1.00 19.33 86 PRO A C 1
ATOM 684 O O . PRO A 1 86 ? 20.221 20.402 11.166 1.00 21.31 86 PRO A O 1
ATOM 688 N N . GLU A 1 87 ? 18.706 19.690 12.702 1.00 17.42 87 GLU A N 1
ATOM 689 C CA . GLU A 1 87 ? 18.956 20.803 13.608 1.00 18.00 87 GLU A CA 1
ATOM 690 C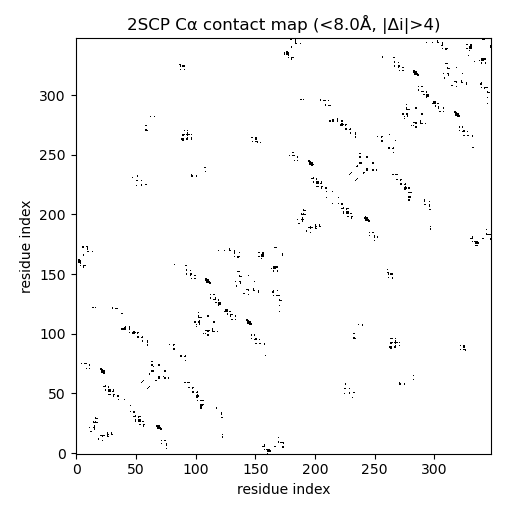 C . GLU A 1 87 ? 20.105 20.595 14.554 1.00 17.21 87 GLU A C 1
ATOM 691 O O . GLU A 1 87 ? 20.514 21.584 15.203 1.00 16.02 87 GLU A O 1
ATOM 697 N N . ALA A 1 88 ? 20.637 19.365 14.641 1.00 16.61 88 ALA A N 1
ATOM 698 C CA . ALA A 1 88 ? 21.774 19.123 15.540 1.00 17.13 88 ALA A CA 1
ATOM 699 C C . ALA A 1 88 ? 23.052 18.717 14.799 1.00 18.31 88 ALA A C 1
ATOM 700 O O . ALA A 1 88 ? 23.889 18.005 15.410 1.00 18.74 88 ALA A O 1
ATOM 702 N N . LYS A 1 89 ? 23.242 19.155 13.586 1.00 18.52 89 LYS A N 1
ATOM 703 C CA . LYS A 1 89 ? 24.362 18.800 12.722 1.00 21.42 89 LYS A CA 1
ATOM 704 C C . LYS A 1 89 ? 25.745 19.068 13.311 1.00 21.50 89 LYS A C 1
ATOM 705 O O . LYS A 1 89 ? 26.686 18.357 12.959 1.00 20.60 89 LYS A O 1
ATOM 711 N N . SER A 1 90 ? 25.779 20.129 14.114 1.00 21.41 90 SER A N 1
ATOM 712 C CA . SER A 1 90 ? 27.066 20.554 14.718 1.00 22.79 90 SER A CA 1
ATOM 713 C C . SER A 1 90 ? 27.638 19.523 15.648 1.00 22.05 90 SER A C 1
ATOM 714 O O . SER A 1 90 ? 28.848 19.584 16.004 1.00 22.42 90 SER A O 1
ATOM 717 N N . VAL A 1 91 ? 26.805 18.534 16.040 1.00 21.22 91 VAL A N 1
ATOM 718 C CA . VAL A 1 91 ? 27.328 17.472 16.913 1.00 19.97 91 VAL A CA 1
ATOM 719 C C . VAL A 1 91 ? 28.179 16.540 16.033 1.00 18.76 91 VAL A C 1
ATOM 720 O O . VAL A 1 91 ? 29.095 15.926 16.547 1.00 18.02 91 VAL A O 1
ATOM 724 N N . VAL A 1 92 ? 27.861 16.455 14.763 1.00 18.19 92 VAL A N 1
ATOM 725 C CA . VAL A 1 92 ? 28.603 15.612 13.809 1.00 17.96 92 VAL A CA 1
ATOM 726 C C . VAL A 1 92 ? 29.730 16.455 13.148 1.00 17.82 92 VAL A C 1
ATOM 727 O O . VAL A 1 92 ? 30.832 15.959 12.860 1.00 16.94 92 VAL A O 1
ATOM 731 N N . GLU A 1 93 ? 29.390 17.714 12.901 1.00 17.60 93 GLU A N 1
ATOM 732 C CA . GLU A 1 93 ? 30.282 18.640 12.219 1.00 17.60 93 GLU A CA 1
ATOM 733 C C . GLU A 1 93 ? 31.321 19.306 13.088 1.00 17.59 93 GLU A C 1
ATOM 734 O O . GLU A 1 93 ? 32.359 19.727 12.526 1.00 16.96 93 GLU A O 1
ATOM 740 N N . GLY A 1 94 ? 31.057 19.411 14.372 1.00 16.74 94 GLY A N 1
ATOM 741 C CA . GLY A 1 94 ? 31.883 19.987 15.411 1.00 14.66 94 GLY A CA 1
ATOM 742 C C . GLY A 1 94 ? 33.378 19.736 15.375 1.00 13.80 94 GLY A C 1
ATOM 743 O O . GLY A 1 94 ? 34.149 20.686 15.607 1.00 13.93 94 GLY A O 1
ATOM 744 N N . PRO A 1 95 ? 33.812 18.497 15.106 1.00 11.71 95 PRO A N 1
ATOM 745 C CA . PRO A 1 95 ? 35.209 18.168 15.027 1.00 11.05 95 PRO A CA 1
ATOM 746 C C . PRO A 1 95 ? 35.942 18.807 13.828 1.00 10.56 95 PRO A C 1
ATOM 747 O O . PRO A 1 95 ? 37.202 18.686 13.878 1.00 9.26 95 PRO A O 1
ATOM 751 N N . LEU A 1 96 ? 35.254 19.267 12.805 1.00 8.64 96 LEU A N 1
ATOM 752 C CA . LEU A 1 96 ? 36.032 19.775 11.622 1.00 9.56 96 LEU A CA 1
ATOM 753 C C . LEU A 1 96 ? 37.024 20.870 11.970 1.00 10.62 96 LEU A C 1
ATOM 754 O O . LEU A 1 96 ? 38.170 20.871 11.480 1.00 9.59 96 LEU A O 1
ATOM 759 N N . PRO A 1 97 ? 36.585 21.894 12.702 1.00 10.80 97 PRO A N 1
ATOM 760 C CA . PRO A 1 97 ? 37.413 23.018 13.109 1.00 11.26 97 PRO A CA 1
ATOM 761 C C . PRO A 1 97 ? 38.594 22.582 13.960 1.00 11.45 97 PRO A C 1
ATOM 762 O O . PRO A 1 97 ? 39.675 23.214 13.874 1.00 11.13 97 PRO A O 1
ATOM 766 N N . LEU A 1 98 ? 38.386 21.517 14.743 1.00 9.64 98 LEU A N 1
ATOM 767 C CA . LEU A 1 98 ? 39.527 20.999 15.539 1.00 9.58 98 LEU A CA 1
ATOM 768 C C . LEU A 1 98 ? 40.528 20.365 14.590 1.00 9.19 98 LEU A C 1
ATOM 769 O O . LEU A 1 98 ? 41.733 20.584 14.708 1.00 7.73 98 LEU A O 1
ATOM 774 N N . PHE A 1 99 ? 40.041 19.602 13.611 1.00 8.53 99 PHE A N 1
ATOM 775 C CA . PHE A 1 99 ? 40.976 18.952 12.634 1.00 9.49 99 PHE A CA 1
ATOM 776 C C . PHE A 1 99 ? 41.758 20.058 11.889 1.00 9.34 99 PHE A C 1
ATOM 777 O O . PHE A 1 99 ? 42.964 19.952 11.694 1.00 8.04 99 PHE A O 1
ATOM 785 N N . PHE A 1 100 ? 40.978 21.087 11.555 1.00 7.40 100 PHE A N 1
ATOM 786 C CA . PHE A 1 100 ? 41.552 22.231 10.827 1.00 8.28 100 PHE A CA 1
ATOM 787 C C . PHE A 1 100 ? 42.681 22.863 11.652 1.00 7.74 100 PHE A C 1
ATOM 788 O O . PHE A 1 100 ? 43.781 23.131 11.118 1.00 9.96 100 PHE A O 1
ATOM 796 N N . ARG A 1 101 ? 42.397 23.141 12.894 1.00 9.02 101 ARG A N 1
ATOM 797 C CA . ARG A 1 101 ? 43.400 23.806 13.777 1.00 9.94 101 ARG A CA 1
ATOM 798 C C . ARG A 1 101 ? 44.681 22.971 13.869 1.00 9.94 101 ARG A C 1
ATOM 799 O O . ARG A 1 101 ? 45.828 23.446 13.850 1.00 7.69 101 ARG A O 1
ATOM 807 N N . ALA A 1 102 ? 44.519 21.663 14.038 1.00 8.97 102 ALA A N 1
ATOM 808 C CA . ALA A 1 102 ? 45.724 20.787 14.147 1.00 9.55 102 ALA A CA 1
ATOM 809 C C . ALA A 1 102 ? 46.502 20.827 12.861 1.00 9.25 102 ALA A C 1
ATOM 810 O O . ALA A 1 102 ? 47.765 20.924 12.874 1.00 9.53 102 ALA A O 1
ATOM 812 N N . VAL A 1 103 ? 45.833 20.757 11.700 1.00 8.29 103 VAL A N 1
ATOM 813 C CA . VAL A 1 103 ? 46.528 20.713 10.410 1.00 9.49 103 VAL A CA 1
ATOM 814 C C . VAL A 1 103 ? 47.224 22.000 9.987 1.00 10.27 103 VAL A C 1
ATOM 815 O O . VAL A 1 103 ? 48.177 21.931 9.163 1.00 8.98 103 VAL A O 1
ATOM 819 N N . ASP A 1 104 ? 46.779 23.138 10.453 1.00 9.08 104 ASP A N 1
ATOM 820 C CA . ASP A 1 104 ? 47.355 24.471 10.165 1.00 9.54 104 ASP A CA 1
ATOM 821 C C . ASP A 1 104 ? 48.631 24.667 11.025 1.00 9.64 104 ASP A C 1
ATOM 822 O O . ASP A 1 104 ? 48.624 25.383 12.045 1.00 6.73 104 ASP A O 1
ATOM 827 N N . THR A 1 105 ? 49.663 23.950 10.644 1.00 9.23 105 THR A N 1
ATOM 828 C CA . THR A 1 105 ? 50.886 23.970 11.462 1.00 10.84 105 THR A CA 1
ATOM 829 C C . THR A 1 105 ? 51.605 25.282 11.486 1.00 10.30 105 THR A C 1
ATOM 830 O O . THR A 1 105 ? 52.394 25.510 12.446 1.00 11.74 105 THR A O 1
ATOM 834 N N . ASN A 1 106 ? 51.422 26.142 10.509 1.00 11.87 106 ASN A N 1
ATOM 835 C CA . ASN A 1 106 ? 52.110 27.467 10.568 1.00 14.09 106 ASN A CA 1
ATOM 836 C C . ASN A 1 106 ? 51.125 28.477 11.147 1.00 15.75 106 ASN A C 1
ATOM 837 O O . ASN A 1 106 ? 51.467 29.675 11.145 1.00 16.58 106 ASN A O 1
ATOM 842 N N . GLU A 1 107 ? 49.946 28.022 11.555 1.00 16.95 107 GLU A N 1
ATOM 843 C CA . GLU A 1 107 ? 48.891 28.855 12.141 1.00 17.42 107 GLU A CA 1
ATOM 844 C C . GLU A 1 107 ? 48.555 30.134 11.427 1.00 17.35 107 GLU A C 1
ATOM 845 O O . GLU A 1 107 ? 48.288 31.225 12.016 1.00 17.38 107 GLU A O 1
ATOM 851 N N . ASP A 1 108 ? 48.485 30.064 10.105 1.00 15.36 108 ASP A N 1
ATOM 852 C CA . ASP A 1 108 ? 48.155 31.267 9.315 1.00 13.89 108 ASP A CA 1
ATOM 853 C C . ASP A 1 108 ? 46.678 31.236 9.030 1.00 13.35 108 ASP A C 1
ATOM 854 O O . ASP A 1 108 ? 46.233 32.098 8.291 1.00 12.30 108 ASP A O 1
ATOM 859 N N . ASN A 1 109 ? 45.932 30.267 9.561 1.00 13.47 109 ASN A N 1
ATOM 860 C CA . ASN A 1 109 ? 44.501 30.176 9.343 1.00 14.15 109 ASN A CA 1
ATOM 861 C C . ASN A 1 109 ? 44.055 29.644 8.006 1.00 13.04 109 ASN A C 1
ATOM 862 O O . ASN A 1 109 ? 42.843 29.776 7.664 1.00 10.90 109 ASN A O 1
ATOM 867 N N . ASN A 1 110 ? 44.929 29.084 7.214 1.00 11.94 110 ASN A N 1
ATOM 868 C CA . ASN A 1 110 ? 44.606 28.512 5.911 1.00 12.09 110 ASN A CA 1
ATOM 869 C C . ASN A 1 110 ? 45.393 27.154 5.893 1.00 11.88 110 ASN A C 1
ATOM 870 O O . ASN A 1 110 ? 46.428 27.121 6.539 1.00 10.44 110 ASN A O 1
ATOM 875 N N . ILE A 1 111 ? 44.903 26.197 5.164 1.00 10.00 111 ILE A N 1
ATOM 876 C CA . ILE A 1 111 ? 45.688 24.968 5.005 1.00 10.78 111 ILE A CA 1
ATOM 877 C C . ILE A 1 111 ? 46.270 25.024 3.586 1.00 9.77 111 ILE A C 1
ATOM 878 O O . ILE A 1 111 ? 45.519 25.198 2.606 1.00 9.42 111 ILE A O 1
ATOM 883 N N . SER A 1 112 ? 47.593 24.913 3.535 1.00 9.33 112 SER A N 1
ATOM 884 C CA . SER A 1 112 ? 48.309 24.912 2.254 1.00 10.74 112 SER A CA 1
ATOM 885 C C . SER A 1 112 ? 48.446 23.459 1.787 1.00 12.55 112 SER A C 1
ATOM 886 O O . SER A 1 112 ? 48.183 22.480 2.557 1.00 11.72 112 SER A O 1
ATOM 889 N N . ARG A 1 113 ? 48.803 23.340 0.537 1.00 12.94 113 ARG A N 1
ATOM 890 C CA . ARG A 1 113 ? 49.035 22.042 -0.112 1.00 15.68 113 ARG A CA 1
ATOM 891 C C . ARG A 1 113 ? 50.016 21.216 0.705 1.00 15.51 113 ARG A C 1
ATOM 892 O O . ARG A 1 113 ? 49.713 20.026 0.923 1.00 16.80 113 ARG A O 1
ATOM 900 N N . ASP A 1 114 ? 51.129 21.825 1.130 1.00 14.89 114 ASP A N 1
ATOM 901 C CA . ASP A 1 114 ? 52.110 21.073 1.942 1.00 15.26 114 ASP A CA 1
ATOM 902 C C . ASP A 1 114 ? 51.498 20.578 3.234 1.00 13.65 114 ASP A C 1
ATOM 903 O O . ASP A 1 114 ? 51.752 19.423 3.650 1.00 11.90 114 ASP A O 1
ATOM 908 N N . GLU A 1 115 ? 50.775 21.447 3.932 1.00 10.92 115 GLU A N 1
ATOM 909 C CA . GLU A 1 115 ? 50.124 21.066 5.213 1.00 10.31 115 GLU A CA 1
ATOM 910 C C . GLU A 1 115 ? 49.126 19.953 4.982 1.00 10.24 115 GLU A C 1
ATOM 911 O O . GLU A 1 115 ? 49.068 18.971 5.767 1.00 12.99 115 GLU A O 1
ATOM 917 N N . TYR A 1 116 ? 48.370 20.026 3.905 1.00 10.76 116 TYR A N 1
ATOM 918 C CA . TYR A 1 116 ? 47.384 18.977 3.596 1.00 11.36 116 TYR A CA 1
ATOM 919 C C . TYR A 1 116 ? 48.049 17.630 3.304 1.00 12.34 116 TYR A C 1
ATOM 920 O O . TYR A 1 116 ? 47.577 16.576 3.757 1.00 11.71 116 TYR A O 1
ATOM 929 N N . GLY A 1 117 ? 49.120 17.673 2.514 1.00 12.96 117 GLY A N 1
ATOM 930 C CA . GLY A 1 117 ? 49.914 16.500 2.146 1.00 12.79 117 GLY A CA 1
ATOM 931 C C . GLY A 1 117 ? 50.430 15.795 3.396 1.00 12.69 117 GLY A C 1
ATOM 932 O O . GLY A 1 117 ? 50.373 14.538 3.461 1.00 10.33 117 GLY A O 1
ATOM 933 N N . ILE A 1 118 ? 50.909 16.572 4.349 1.00 13.10 118 ILE A N 1
ATOM 934 C CA . ILE A 1 118 ? 51.434 16.079 5.620 1.00 14.08 118 ILE A CA 1
ATOM 935 C C . ILE A 1 118 ? 50.320 15.407 6.420 1.00 13.89 118 ILE A C 1
ATOM 936 O O . ILE A 1 118 ? 50.563 14.362 7.069 1.00 12.12 118 ILE A O 1
ATOM 941 N N . PHE A 1 119 ? 49.134 16.013 6.328 1.00 12.09 119 PHE A N 1
ATOM 942 C CA . PHE A 1 119 ? 47.952 15.473 7.020 1.00 12.48 119 PHE A CA 1
ATOM 943 C C . PHE A 1 119 ? 47.657 14.052 6.457 1.00 11.52 119 PHE A C 1
ATOM 944 O O . PHE A 1 119 ? 47.410 13.137 7.242 1.00 13.66 119 PHE A O 1
ATOM 952 N N . PHE A 1 120 ? 47.604 13.959 5.148 1.00 13.25 120 PHE A N 1
ATOM 953 C CA . PHE A 1 120 ? 47.308 12.642 4.492 1.00 12.99 120 PHE A CA 1
ATOM 954 C C . PHE A 1 120 ? 48.339 11.623 4.938 1.00 13.87 120 PHE A C 1
ATOM 955 O O . PHE A 1 120 ? 48.018 10.428 5.214 1.00 12.03 120 PHE A O 1
ATOM 963 N N . GLY A 1 121 ? 49.589 12.080 4.964 1.00 12.74 121 GLY A N 1
ATOM 964 C CA . GLY A 1 121 ? 50.708 11.258 5.423 1.00 15.08 121 GLY A CA 1
ATOM 965 C C . GLY A 1 121 ? 50.577 10.821 6.858 1.00 16.43 121 GLY A C 1
ATOM 966 O O . GLY A 1 121 ? 51.073 9.723 7.230 1.00 16.97 121 GLY A O 1
ATOM 967 N N . MET A 1 122 ? 49.973 11.621 7.711 1.00 17.14 122 MET A N 1
ATOM 968 C CA . MET A 1 122 ? 49.828 11.261 9.131 1.00 19.10 122 MET A CA 1
ATOM 969 C C . MET A 1 122 ? 48.778 10.130 9.222 1.00 18.36 122 MET A C 1
ATOM 970 O O . MET A 1 122 ? 48.933 9.287 10.096 1.00 18.82 122 MET A O 1
ATOM 975 N N . LEU A 1 123 ? 47.776 10.188 8.365 1.00 17.27 123 LEU A N 1
ATOM 976 C CA . LEU A 1 123 ? 46.735 9.153 8.290 1.00 16.94 123 LEU A CA 1
ATOM 977 C C . LEU A 1 123 ? 47.260 7.868 7.620 1.00 17.48 123 LEU A C 1
ATOM 978 O O . LEU A 1 123 ? 46.456 6.934 7.431 1.00 18.38 123 LEU A O 1
ATOM 983 N N . GLY A 1 124 ? 48.515 7.801 7.278 1.00 18.35 124 GLY A N 1
ATOM 984 C CA . GLY A 1 124 ? 49.108 6.597 6.642 1.00 17.36 124 GLY A CA 1
ATOM 985 C C . GLY A 1 124 ? 48.859 6.557 5.144 1.00 18.64 124 GLY A C 1
ATOM 986 O O . GLY A 1 124 ? 49.204 5.573 4.466 1.00 16.24 124 GLY A O 1
ATOM 987 N N . LEU A 1 125 ? 48.237 7.571 4.572 1.00 18.00 125 LEU A N 1
ATOM 988 C CA . LEU A 1 125 ? 47.958 7.606 3.125 1.00 19.78 125 LEU A CA 1
ATOM 989 C C . LEU A 1 125 ? 49.125 8.133 2.287 1.00 21.13 125 LEU A C 1
ATOM 990 O O . LEU A 1 125 ? 49.944 8.936 2.755 1.00 19.56 125 LEU A O 1
ATOM 995 N N . ASP A 1 126 ? 49.136 7.639 1.063 1.00 23.96 126 ASP A N 1
ATOM 996 C CA . ASP A 1 126 ? 50.107 8.027 0.036 1.00 26.90 126 ASP A CA 1
ATOM 997 C C . ASP A 1 126 ? 49.812 9.477 -0.347 1.00 26.91 126 ASP A C 1
ATOM 998 O O . ASP A 1 126 ? 48.685 9.802 -0.757 1.00 26.68 126 ASP A O 1
ATOM 1003 N N . LYS A 1 127 ? 50.854 10.296 -0.191 1.00 26.49 127 LYS A N 1
ATOM 1004 C CA . LYS A 1 127 ? 50.772 11.753 -0.409 1.00 25.70 127 LYS A CA 1
ATOM 1005 C C . LYS A 1 127 ? 50.310 12.082 -1.806 1.00 24.29 127 LYS A C 1
ATOM 1006 O O . LYS A 1 127 ? 49.808 13.208 -2.028 1.00 23.09 127 LYS A O 1
ATOM 1012 N N . THR A 1 128 ? 50.462 11.112 -2.689 1.00 23.05 128 THR A N 1
ATOM 1013 C CA . THR A 1 128 ? 50.040 11.345 -4.076 1.00 22.93 128 THR A CA 1
ATOM 1014 C C . THR A 1 128 ? 48.537 11.305 -4.163 1.00 22.30 128 THR A C 1
ATOM 1015 O O . THR A 1 128 ? 48.002 11.662 -5.217 1.00 22.76 128 THR A O 1
ATOM 1019 N N . MET A 1 129 ? 47.818 10.918 -3.130 1.00 22.68 129 MET A N 1
ATOM 1020 C CA . MET A 1 129 ? 46.350 10.924 -3.160 1.00 22.88 129 MET A CA 1
ATOM 1021 C C . MET A 1 129 ? 45.800 12.276 -2.648 1.00 21.88 129 MET A C 1
ATOM 1022 O O . MET A 1 129 ? 44.582 12.527 -2.806 1.00 20.71 129 MET A O 1
ATOM 1027 N N . ALA A 1 130 ? 46.671 13.110 -2.098 1.00 19.23 130 ALA A N 1
ATOM 1028 C CA . ALA A 1 130 ? 46.187 14.388 -1.548 1.00 17.69 130 ALA A CA 1
ATOM 1029 C C . ALA A 1 130 ? 45.575 15.348 -2.520 1.00 17.28 130 ALA A C 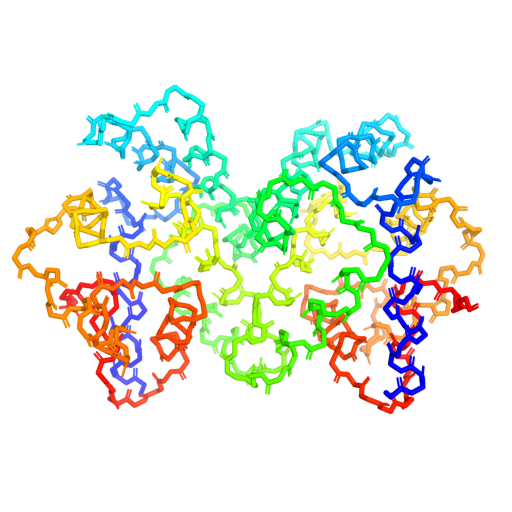1
ATOM 1030 O O . ALA A 1 130 ? 44.545 15.998 -2.230 1.00 15.70 130 ALA A O 1
ATOM 1032 N N . PRO A 1 131 ? 46.203 15.564 -3.680 1.00 17.34 131 PRO A N 1
ATOM 1033 C CA . PRO A 1 131 ? 45.723 16.570 -4.618 1.00 17.00 131 PRO A CA 1
ATOM 1034 C C . PRO A 1 131 ? 44.276 16.438 -4.972 1.00 17.23 131 PRO A C 1
ATOM 1035 O O . PRO A 1 131 ? 43.570 17.486 -4.955 1.00 17.42 131 PRO A O 1
ATOM 1039 N N . ALA A 1 132 ? 43.798 15.236 -5.294 1.00 17.17 132 ALA A N 1
ATOM 1040 C CA . ALA A 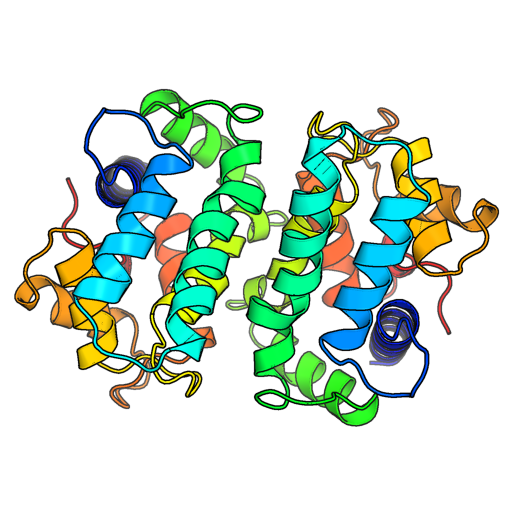1 132 ? 42.372 15.071 -5.678 1.00 16.75 132 ALA A CA 1
ATOM 1041 C C . ALA A 1 132 ? 41.442 15.508 -4.546 1.00 15.78 132 ALA A C 1
ATOM 1042 O O . ALA A 1 132 ? 40.395 16.091 -4.806 1.00 15.54 132 ALA A O 1
ATOM 1044 N N . SER A 1 133 ? 41.823 15.221 -3.303 1.00 14.68 133 SER A N 1
ATOM 1045 C CA . SER A 1 133 ? 40.964 15.606 -2.162 1.00 13.98 133 SER A CA 1
ATOM 1046 C C . SER A 1 133 ? 41.090 17.119 -1.930 1.00 12.87 133 SER A C 1
ATOM 1047 O O . SER A 1 133 ? 40.072 17.756 -1.682 1.00 12.28 133 SER A O 1
ATOM 1050 N N . PHE A 1 134 ? 42.295 17.646 -1.981 1.00 11.43 134 PHE A N 1
ATOM 1051 C CA . PHE A 1 134 ? 42.562 19.089 -1.779 1.00 12.02 134 PHE A CA 1
ATOM 1052 C C . PHE A 1 134 ? 41.703 19.891 -2.778 1.00 12.34 134 PHE A C 1
ATOM 1053 O O . PHE A 1 134 ? 40.994 20.826 -2.405 1.00 14.18 134 PHE A O 1
ATOM 1061 N N . ASP A 1 135 ? 41.805 19.523 -4.022 1.00 13.88 135 ASP A N 1
ATOM 1062 C CA . ASP A 1 135 ? 41.156 20.129 -5.177 1.00 15.08 135 ASP A CA 1
ATOM 1063 C C . ASP A 1 135 ? 39.653 20.182 -5.016 1.00 14.27 135 ASP A C 1
ATOM 1064 O O . ASP A 1 135 ? 39.043 21.212 -5.360 1.00 13.02 135 ASP A O 1
ATOM 1069 N N . ALA A 1 136 ? 39.069 19.168 -4.438 1.00 13.31 136 ALA A N 1
ATOM 1070 C CA . ALA A 1 136 ? 37.627 19.131 -4.170 1.00 12.85 136 ALA A CA 1
ATOM 1071 C C . ALA A 1 136 ? 37.223 20.141 -3.116 1.00 12.84 136 ALA A C 1
ATOM 1072 O O . ALA A 1 136 ? 36.086 20.653 -3.188 1.00 13.86 136 ALA A O 1
ATOM 1074 N N . ILE A 1 137 ? 38.080 20.377 -2.141 1.00 11.39 137 ILE A N 1
ATOM 1075 C CA . ILE A 1 137 ? 37.756 21.308 -1.051 1.00 10.06 137 ILE A CA 1
ATOM 1076 C C . ILE A 1 137 ? 38.017 22.757 -1.467 1.00 10.11 137 ILE A C 1
ATOM 1077 O O . ILE A 1 137 ? 37.279 23.651 -1.056 1.00 9.84 137 ILE A O 1
ATOM 1082 N N . ASP A 1 138 ? 39.052 22.967 -2.271 1.00 9.33 138 ASP A N 1
ATOM 1083 C CA . ASP A 1 138 ? 39.451 24.311 -2.722 1.00 10.08 138 ASP A CA 1
ATOM 1084 C C . ASP A 1 138 ? 38.495 24.870 -3.794 1.00 10.29 138 ASP A C 1
ATOM 1085 O O . ASP A 1 138 ? 38.921 25.054 -4.938 1.00 9.74 138 ASP A O 1
ATOM 1090 N N . THR A 1 139 ? 37.281 25.251 -3.428 1.00 11.09 139 THR A N 1
ATOM 1091 C CA . THR A 1 139 ? 36.329 25.728 -4.416 1.00 13.47 139 THR A CA 1
ATOM 1092 C C . THR A 1 139 ? 36.669 27.033 -5.101 1.00 13.85 139 THR A C 1
ATOM 1093 O O . THR A 1 139 ? 36.083 27.283 -6.208 1.00 15.39 139 THR A O 1
ATOM 1097 N N . ASN A 1 140 ? 37.471 27.889 -4.490 1.00 13.44 140 ASN A N 1
ATOM 1098 C CA . ASN A 1 140 ? 37.804 29.177 -5.155 1.00 14.13 140 ASN A CA 1
ATOM 1099 C C . ASN A 1 140 ? 39.129 29.088 -5.860 1.00 15.10 140 ASN A C 1
ATOM 1100 O O . ASN A 1 140 ? 39.550 30.122 -6.427 1.00 15.02 140 ASN A O 1
ATOM 1105 N N . ASN A 1 141 ? 39.772 27.934 -5.807 1.00 15.18 141 ASN A N 1
ATOM 1106 C CA . ASN A 1 141 ? 40.991 27.675 -6.555 1.00 16.13 141 ASN A CA 1
ATOM 1107 C C . ASN A 1 141 ? 42.154 28.599 -6.229 1.00 15.62 141 ASN A C 1
ATOM 1108 O O . ASN A 1 141 ? 42.969 28.771 -7.129 1.00 15.74 141 ASN A O 1
ATOM 1113 N N . ASP A 1 142 ? 42.222 29.151 -5.053 1.00 14.30 142 ASP A N 1
ATOM 1114 C CA . ASP A 1 142 ? 43.274 30.068 -4.624 1.00 13.35 142 ASP A CA 1
ATOM 1115 C C . ASP A 1 142 ? 44.445 29.264 -4.075 1.00 13.30 142 ASP A C 1
ATOM 1116 O O . ASP A 1 142 ? 45.392 29.873 -3.603 1.00 13.29 142 ASP A O 1
ATOM 1121 N N . GLY A 1 143 ? 44.345 27.934 -4.097 1.00 13.13 143 GLY A N 1
ATOM 1122 C CA . GLY A 1 143 ? 45.452 27.071 -3.659 1.00 12.53 143 GLY A CA 1
ATOM 1123 C C . GLY A 1 143 ? 45.645 26.932 -2.181 1.00 12.38 143 GLY A C 1
ATOM 1124 O O . GLY A 1 143 ? 46.710 26.444 -1.713 1.00 14.91 143 GLY A O 1
ATOM 1125 N N . LEU A 1 144 ? 44.636 27.293 -1.402 1.00 11.59 144 LEU A N 1
ATOM 1126 C CA . LEU A 1 144 ? 44.628 27.171 0.049 1.00 10.49 144 LEU A CA 1
ATOM 1127 C C . LEU A 1 144 ? 43.276 26.631 0.534 1.00 9.96 144 LEU A C 1
ATOM 1128 O O . LEU A 1 144 ? 42.316 26.907 -0.193 1.00 9.07 144 LEU A O 1
ATOM 1133 N N . LEU A 1 145 ? 43.189 26.055 1.680 1.00 8.98 145 LEU A N 1
ATOM 1134 C CA . LEU A 1 145 ? 41.895 25.673 2.258 1.00 9.86 145 LEU A CA 1
ATOM 1135 C C . LEU A 1 145 ? 41.573 26.654 3.406 1.00 9.45 145 LEU A C 1
ATOM 1136 O O . LEU A 1 145 ? 42.310 26.755 4.401 1.00 9.12 145 LEU A O 1
ATOM 1141 N N . SER A 1 146 ? 40.460 27.372 3.272 1.00 9.93 146 SER A N 1
ATOM 1142 C CA . SER A 1 146 ? 39.988 28.278 4.349 1.00 8.82 146 SER A CA 1
ATOM 1143 C C . SER A 1 146 ? 39.184 27.379 5.328 1.00 10.09 146 SER A C 1
ATOM 1144 O O . SER A 1 146 ? 38.807 26.278 4.921 1.00 9.27 146 SER A O 1
ATOM 1147 N N . LEU A 1 147 ? 38.911 27.840 6.541 1.00 10.68 147 LEU A N 1
ATOM 1148 C CA . LEU A 1 147 ? 38.127 27.071 7.504 1.00 11.86 147 LEU A CA 1
ATOM 1149 C C . LEU A 1 147 ? 36.749 26.764 6.908 1.00 12.50 147 LEU A C 1
ATOM 1150 O O . LEU A 1 147 ? 36.149 25.710 7.132 1.00 11.77 147 LEU A O 1
ATOM 1155 N N . GLU A 1 148 ? 36.186 27.773 6.251 1.00 12.74 148 GLU A N 1
ATOM 1156 C CA . GLU A 1 148 ? 34.897 27.727 5.638 1.00 14.04 148 GLU A CA 1
ATOM 1157 C C . GLU A 1 148 ? 34.881 26.610 4.580 1.00 12.14 148 GLU A C 1
ATOM 1158 O O . GLU A 1 148 ? 33.975 25.775 4.653 1.00 11.02 148 GLU A O 1
ATOM 1164 N N . GLU A 1 149 ? 35.804 26.595 3.635 1.00 10.12 149 GLU A N 1
ATOM 1165 C CA . GLU A 1 149 ? 35.808 25.516 2.611 1.00 8.87 149 GLU A CA 1
ATOM 1166 C C . GLU A 1 149 ? 35.908 24.125 3.216 1.00 9.63 149 GLU A C 1
ATOM 1167 O O . GLU A 1 149 ? 35.237 23.153 2.746 1.00 9.56 149 GLU A O 1
ATOM 1173 N N . PHE A 1 150 ? 36.750 24.008 4.206 1.00 8.69 150 PHE A N 1
ATOM 1174 C CA . PHE A 1 150 ? 37.039 22.751 4.916 1.00 9.40 150 PHE A CA 1
ATOM 1175 C C . PHE A 1 150 ? 35.799 22.216 5.607 1.00 9.78 150 PHE A C 1
ATOM 1176 O O . PHE A 1 150 ? 35.507 21.011 5.511 1.00 9.76 150 PHE A O 1
ATOM 1184 N N . VAL A 1 151 ? 35.119 23.086 6.383 1.00 10.12 151 VAL A N 1
ATOM 1185 C CA . VAL A 1 151 ? 33.922 22.615 7.065 1.00 9.47 151 VAL A CA 1
ATOM 1186 C C . VAL A 1 151 ? 32.782 22.331 6.064 1.00 10.69 151 VAL A C 1
ATOM 1187 O O . VAL A 1 151 ? 32.002 21.402 6.322 1.00 9.68 151 VAL A O 1
ATOM 1191 N N . ILE A 1 152 ? 32.649 23.139 5.008 1.00 10.46 152 ILE A N 1
ATOM 1192 C CA . ILE A 1 152 ? 31.571 22.895 4.050 1.00 9.98 152 ILE A CA 1
ATOM 1193 C C . ILE A 1 152 ? 31.769 21.523 3.382 1.00 10.85 152 ILE A C 1
ATOM 1194 O O . ILE A 1 152 ? 30.820 20.739 3.283 1.00 9.56 152 ILE A O 1
ATOM 1199 N N . ALA A 1 153 ? 33.002 21.273 2.929 1.00 9.03 153 ALA A N 1
ATOM 1200 C CA . ALA A 1 153 ? 33.264 19.978 2.290 1.00 9.39 153 ALA A CA 1
ATOM 1201 C C . ALA A 1 153 ? 33.085 18.802 3.280 1.00 9.05 153 ALA A C 1
ATOM 1202 O O . ALA A 1 153 ? 32.611 17.764 2.823 1.00 9.13 153 ALA A O 1
ATOM 1204 N N . GLY A 1 154 ? 33.586 18.974 4.486 1.00 9.58 154 GLY A N 1
ATOM 1205 C CA . GLY A 1 154 ? 33.538 17.944 5.531 1.00 11.02 154 GLY A CA 1
ATOM 1206 C C . GLY A 1 154 ? 32.071 17.647 5.868 1.00 11.86 154 GLY A C 1
ATOM 1207 O O . GLY A 1 154 ? 31.727 16.461 6.099 1.00 11.03 154 GLY A O 1
ATOM 1208 N N . SER A 1 155 ? 31.306 18.740 5.881 1.00 11.55 155 SER A N 1
ATOM 1209 C CA . SER A 1 155 ? 29.865 18.632 6.205 1.00 12.47 155 SER A CA 1
ATOM 1210 C C . SER A 1 155 ? 29.212 17.808 5.112 1.00 12.15 155 SER A C 1
ATOM 1211 O O . SER A 1 155 ? 28.495 16.870 5.476 1.00 12.60 155 SER A O 1
ATOM 1214 N N . ASP A 1 156 ? 29.539 18.070 3.887 1.00 11.61 156 ASP A N 1
ATOM 1215 C CA . ASP A 1 156 ? 29.002 17.310 2.741 1.00 13.50 156 ASP A CA 1
ATOM 1216 C C . ASP A 1 156 ? 29.396 15.825 2.864 1.00 12.74 156 ASP A C 1
ATOM 1217 O O . ASP A 1 156 ? 28.561 14.932 2.617 1.00 11.72 156 ASP A O 1
ATOM 1222 N N . PHE A 1 157 ? 30.649 15.602 3.243 1.00 11.22 157 PHE A N 1
ATOM 1223 C CA . PHE A 1 157 ? 31.103 14.173 3.389 1.00 10.83 157 PHE A CA 1
ATOM 1224 C C . PHE A 1 157 ? 30.223 13.427 4.374 1.00 11.42 157 PHE A C 1
ATOM 1225 O O . PHE A 1 157 ? 29.813 12.264 4.117 1.00 11.29 157 PHE A O 1
ATOM 1233 N N . PHE A 1 158 ? 29.983 14.016 5.526 1.00 11.73 158 PHE A N 1
ATOM 1234 C CA . PHE A 1 158 ? 29.214 13.378 6.589 1.00 13.12 158 PHE A CA 1
ATOM 1235 C C . PHE A 1 158 ? 27.729 13.235 6.312 1.00 15.27 158 PHE A C 1
ATOM 1236 O O . PHE A 1 158 ? 27.106 12.226 6.749 1.00 14.69 158 PHE A O 1
ATOM 1244 N N . MET A 1 159 ? 27.197 14.272 5.667 1.00 15.88 159 MET A N 1
ATOM 1245 C CA . MET A 1 159 ? 25.758 14.379 5.462 1.00 17.90 159 MET A CA 1
ATOM 1246 C C . MET A 1 159 ? 25.194 13.945 4.154 1.00 18.13 159 MET A C 1
ATOM 1247 O O . MET A 1 159 ? 23.962 13.622 4.180 1.00 20.11 159 MET A O 1
ATOM 1252 N N . ASN A 1 160 ? 25.882 13.963 3.075 1.00 18.20 160 ASN A N 1
ATOM 1253 C CA . ASN A 1 160 ? 25.299 13.581 1.772 1.00 20.06 160 ASN A CA 1
ATOM 1254 C C . ASN A 1 160 ? 25.073 12.064 1.663 1.00 20.92 160 ASN A C 1
ATOM 1255 O O . ASN A 1 160 ? 25.989 11.251 1.878 1.00 19.71 160 ASN A O 1
ATOM 1260 N N . ASP A 1 161 ? 23.848 11.744 1.296 1.00 22.70 161 ASP A N 1
ATOM 1261 C CA . ASP A 1 161 ? 23.406 10.363 1.079 1.00 24.99 161 ASP A CA 1
ATOM 1262 C C . ASP A 1 161 ? 23.771 9.933 -0.341 1.00 25.56 161 ASP A C 1
ATOM 1263 O O . ASP A 1 161 ? 23.795 8.708 -0.635 1.00 26.22 161 ASP A O 1
ATOM 1268 N N . GLY A 1 162 ? 23.988 10.929 -1.167 1.00 24.75 162 GLY A N 1
ATOM 1269 C CA . GLY A 1 162 ? 24.358 10.694 -2.560 1.00 25.91 162 GLY A CA 1
ATOM 1270 C C . GLY A 1 162 ? 25.837 11.020 -2.789 1.00 26.86 162 GLY A C 1
ATOM 1271 O O . GLY A 1 162 ? 26.562 11.505 -1.907 1.00 26.91 162 GLY A O 1
ATOM 1272 N N . ASP A 1 163 ? 26.242 10.773 -4.003 1.00 27.71 163 ASP A N 1
ATOM 1273 C CA . ASP A 1 163 ? 27.599 10.942 -4.518 1.00 28.71 163 ASP A CA 1
ATOM 1274 C C . ASP A 1 163 ? 27.919 12.419 -4.737 1.00 28.23 163 ASP A C 1
ATOM 1275 O O . ASP A 1 163 ? 27.037 13.121 -5.296 1.00 29.32 163 ASP A O 1
ATOM 1280 N N . SER A 1 164 ? 29.078 12.839 -4.320 1.00 25.37 164 SER A N 1
ATOM 1281 C CA . SER A 1 164 ? 29.530 14.241 -4.502 1.00 24.55 164 SER A CA 1
ATOM 1282 C C . SER A 1 164 ? 31.045 14.218 -4.635 1.00 23.98 164 SER A C 1
ATOM 1283 O O . SER A 1 164 ? 31.611 13.104 -4.456 1.00 24.95 164 SER A O 1
ATOM 1286 N N . THR A 1 165 ? 31.667 15.350 -4.914 1.00 22.36 165 THR A N 1
ATOM 1287 C CA . THR A 1 165 ? 33.153 15.297 -5.016 1.00 22.03 165 THR A CA 1
ATOM 1288 C C . THR A 1 165 ? 33.800 15.163 -3.636 1.00 20.00 165 THR A C 1
ATOM 1289 O O . THR A 1 165 ? 34.945 14.691 -3.537 1.00 20.71 165 THR A O 1
ATOM 1293 N N . ASN A 1 166 ? 33.091 15.550 -2.586 1.00 17.45 166 ASN A N 1
ATOM 1294 C CA . ASN A 1 166 ? 33.620 15.492 -1.219 1.00 17.12 166 ASN A CA 1
ATOM 1295 C C . ASN A 1 166 ? 33.591 14.097 -0.587 1.00 15.46 166 ASN A C 1
ATOM 1296 O O . ASN A 1 166 ? 34.028 13.962 0.559 1.00 13.38 166 ASN A O 1
ATOM 1301 N N . LYS A 1 167 ? 33.160 13.111 -1.363 1.00 14.70 167 LYS A N 1
ATOM 1302 C CA . LYS A 1 167 ? 33.184 11.730 -0.842 1.00 15.38 167 LYS A CA 1
ATOM 1303 C C . LYS A 1 167 ? 34.615 11.317 -0.502 1.00 13.60 167 LYS A C 1
ATOM 1304 O O . LYS A 1 167 ? 34.809 10.462 0.375 1.00 14.94 167 LYS A O 1
ATOM 1310 N N . VAL A 1 168 ? 35.606 11.934 -1.131 1.00 12.38 168 VAL A N 1
ATOM 1311 C CA . VAL A 1 168 ? 36.992 11.603 -0.868 1.00 11.41 168 VAL A CA 1
ATOM 1312 C C . VAL A 1 168 ? 37.638 12.526 0.166 1.00 10.72 168 VAL A C 1
ATOM 1313 O O . VAL A 1 168 ? 38.882 12.516 0.233 1.00 10.76 168 VAL A O 1
ATOM 1317 N N . PHE A 1 169 ? 36.844 13.191 0.970 1.00 10.00 169 PHE A N 1
ATOM 1318 C CA . PHE A 1 169 ? 37.375 14.073 2.023 1.00 8.88 169 PHE A CA 1
ATOM 1319 C C . PHE A 1 169 ? 38.455 13.382 2.829 1.00 10.11 169 PHE A C 1
ATOM 1320 O O . PHE A 1 169 ? 39.400 14.078 3.297 1.00 11.75 169 PHE A O 1
ATOM 1328 N N . TRP A 1 170 ? 38.266 12.084 3.147 1.00 7.91 170 TRP A N 1
ATOM 1329 C CA . TRP A 1 170 ? 39.243 11.364 3.976 1.00 8.68 170 TRP A CA 1
ATOM 1330 C C . TRP A 1 170 ? 40.116 10.383 3.189 1.00 9.97 170 TRP A C 1
ATOM 1331 O O . TRP A 1 170 ? 40.573 9.354 3.741 1.00 9.58 170 TRP A O 1
ATOM 1342 N N . GLY A 1 171 ? 40.297 10.656 1.935 1.00 10.87 171 GLY A N 1
ATOM 1343 C CA . GLY A 1 171 ? 41.114 9.840 1.031 1.00 10.78 171 GLY A CA 1
ATOM 1344 C C . GLY A 1 171 ? 40.180 8.883 0.284 1.00 9.87 171 GLY A C 1
ATOM 1345 O O . GLY A 1 171 ? 38.938 9.017 0.222 1.00 9.72 171 GLY A O 1
ATOM 1346 N N . PRO A 1 172 ? 40.821 7.925 -0.363 1.00 10.58 172 PRO A N 1
ATOM 1347 C CA . PRO A 1 172 ? 40.103 6.912 -1.165 1.00 10.20 172 PRO A CA 1
ATOM 1348 C C . PRO A 1 172 ? 39.152 6.067 -0.338 1.00 10.19 172 PRO A C 1
ATOM 1349 O O . PRO A 1 172 ? 39.453 5.641 0.791 1.00 8.82 172 PRO A O 1
ATOM 1353 N N . LEU A 1 173 ? 37.978 5.762 -0.877 1.00 10.75 173 LEU A N 1
ATOM 1354 C CA . LEU A 1 173 ? 36.946 4.994 -0.233 1.00 11.90 173 LEU A CA 1
ATOM 1355 C C . LEU A 1 173 ? 37.280 3.494 -0.169 1.00 11.05 173 LEU A C 1
ATOM 1356 O O . LEU A 1 173 ? 37.727 2.927 -1.143 1.00 11.09 173 LEU A O 1
ATOM 1361 N N . VAL A 1 174 ? 36.944 2.893 0.975 1.00 11.32 174 VAL A N 1
ATOM 1362 C CA . VAL A 1 174 ? 37.124 1.459 1.185 1.00 11.78 174 VAL A CA 1
ATOM 1363 C C . VAL A 1 174 ? 35.886 0.705 0.512 1.00 13.60 174 VAL A C 1
ATOM 1364 O O . VAL A 1 174 ? 36.204 -0.597 0.609 1.00 14.50 174 VAL A O 1
ATOM 1369 N N . SER B 1 1 ? 17.912 42.125 13.077 1.00 29.48 1 SER B N 1
ATOM 1370 C CA . SER B 1 1 ? 19.340 42.380 13.252 1.00 29.59 1 SER B CA 1
ATOM 1371 C C . SER B 1 1 ? 19.500 43.140 14.560 1.00 31.79 1 SER B C 1
ATOM 1372 O O . SER B 1 1 ? 20.425 42.818 15.339 1.00 30.85 1 SER B O 1
ATOM 1375 N N . ASP B 1 2 ? 18.550 44.031 14.854 1.00 29.98 2 ASP B N 1
ATOM 1376 C CA . ASP B 1 2 ? 18.683 44.743 16.158 1.00 29.62 2 ASP B CA 1
ATOM 1377 C C . ASP B 1 2 ? 18.762 43.698 17.264 1.00 31.06 2 ASP B C 1
ATOM 1378 O O . ASP B 1 2 ? 19.675 43.814 18.098 1.00 31.95 2 ASP B O 1
ATOM 1383 N N . LEU B 1 3 ? 17.817 42.775 17.288 1.00 28.96 3 LEU B N 1
ATOM 1384 C CA . LEU B 1 3 ? 17.838 41.761 18.352 1.00 28.18 3 LEU B CA 1
ATOM 1385 C C . LEU B 1 3 ? 19.062 40.848 18.213 1.00 25.95 3 LEU B C 1
ATOM 1386 O O . LEU B 1 3 ? 19.653 40.517 19.256 1.00 25.65 3 LEU B O 1
ATOM 1391 N N . TRP B 1 4 ? 19.405 40.488 17.001 1.00 24.60 4 TRP B N 1
ATOM 1392 C CA . TRP B 1 4 ? 20.568 39.623 16.749 1.00 23.73 4 TRP B CA 1
ATOM 1393 C C . TRP B 1 4 ? 21.849 40.274 17.299 1.00 23.39 4 TRP B C 1
ATOM 1394 O O . TRP B 1 4 ? 22.627 39.670 18.079 1.00 22.63 4 TRP B O 1
ATOM 1405 N N . VAL B 1 5 ? 22.003 41.533 16.940 1.00 22.86 5 VAL B N 1
ATOM 1406 C CA . VAL B 1 5 ? 23.161 42.324 17.412 1.00 22.48 5 VAL B CA 1
ATOM 1407 C C . VAL B 1 5 ? 23.170 42.360 18.933 1.00 20.93 5 VAL B C 1
ATOM 1408 O O . VAL B 1 5 ? 24.245 42.340 19.513 1.00 20.65 5 VAL B O 1
ATOM 1412 N N . GLN B 1 6 ? 21.985 42.425 19.532 1.00 19.89 6 GLN B N 1
ATOM 1413 C CA . GLN B 1 6 ? 21.831 42.485 20.989 1.00 18.84 6 GLN B CA 1
ATOM 1414 C C . GLN B 1 6 ? 22.353 41.185 21.617 1.00 17.38 6 GLN B C 1
ATOM 1415 O O . GLN B 1 6 ? 23.076 41.175 22.618 1.00 16.47 6 GLN B O 1
ATOM 1421 N N . LYS B 1 7 ? 21.909 40.089 21.024 1.00 16.57 7 LYS B N 1
ATOM 1422 C CA . LYS B 1 7 ? 22.330 38.724 21.440 1.00 16.39 7 LYS B CA 1
ATOM 1423 C C . LYS B 1 7 ? 23.861 38.591 21.342 1.00 16.52 7 LYS B C 1
ATOM 1424 O O . LYS B 1 7 ? 24.513 38.174 22.324 1.00 17.50 7 LYS B O 1
ATOM 1430 N N . MET B 1 8 ? 24.462 38.992 20.239 1.00 16.53 8 MET B N 1
ATOM 1431 C CA . MET B 1 8 ? 25.918 38.940 20.036 1.00 17.17 8 MET B CA 1
ATOM 1432 C C . MET B 1 8 ? 26.640 39.714 21.137 1.00 17.38 8 MET B C 1
ATOM 1433 O O . MET B 1 8 ? 27.620 39.243 21.743 1.00 16.29 8 MET B O 1
ATOM 1438 N N . LYS B 1 9 ? 26.119 40.913 21.433 1.00 17.59 9 LYS B N 1
ATOM 1439 C CA . LYS B 1 9 ? 26.675 41.766 22.480 1.00 17.27 9 LYS B CA 1
ATOM 1440 C C . LYS B 1 9 ? 26.606 41.102 23.850 1.00 16.93 9 LYS B C 1
ATOM 1441 O O . LYS B 1 9 ? 27.476 41.374 24.670 1.00 17.32 9 LYS B O 1
ATOM 1447 N N . THR B 1 10 ? 25.556 40.342 24.053 1.00 14.99 10 THR B N 1
ATOM 1448 C CA . THR B 1 10 ? 25.273 39.614 25.268 1.00 15.49 10 THR B CA 1
ATOM 1449 C C . THR B 1 10 ? 26.269 38.445 25.337 1.00 14.39 10 THR B C 1
ATOM 1450 O O . THR B 1 10 ? 26.925 38.367 26.357 1.00 15.53 10 THR B O 1
ATOM 1454 N N . TYR B 1 11 ? 26.353 37.659 24.279 1.00 14.19 11 TYR B N 1
ATOM 1455 C CA . TYR B 1 11 ? 27.379 36.583 24.265 1.00 14.37 11 TYR B CA 1
ATOM 1456 C C . TYR B 1 11 ? 28.767 37.187 24.608 1.00 13.60 11 TYR B C 1
ATOM 1457 O O . TYR B 1 11 ? 29.544 36.710 25.457 1.00 13.78 11 TYR B O 1
ATOM 1466 N N . PHE B 1 12 ? 29.083 38.265 23.922 1.00 13.20 12 PHE B N 1
ATOM 1467 C CA . PHE B 1 12 ? 30.323 39.011 24.130 1.00 14.06 12 PHE B CA 1
ATOM 1468 C C . PHE B 1 12 ? 30.477 39.369 25.589 1.00 14.69 12 PHE B C 1
ATOM 1469 O O . PHE B 1 12 ? 31.527 38.983 26.202 1.00 15.59 12 PHE B O 1
ATOM 1477 N N . ASN B 1 13 ? 29.483 39.945 26.232 1.00 15.80 13 ASN B N 1
ATOM 1478 C CA . ASN B 1 13 ? 29.527 40.348 27.654 1.00 16.54 13 ASN B CA 1
ATOM 1479 C C . ASN B 1 13 ? 29.917 39.182 28.581 1.00 16.65 13 ASN B C 1
ATOM 1480 O O . ASN B 1 13 ? 30.748 39.223 29.509 1.00 16.01 13 ASN B O 1
ATOM 1485 N N . ARG B 1 14 ? 29.236 38.085 28.318 1.00 16.25 14 ARG B N 1
ATOM 1486 C CA . ARG B 1 14 ? 29.314 36.843 29.080 1.00 15.78 14 ARG B CA 1
ATOM 1487 C C . ARG B 1 14 ? 30.690 36.188 29.077 1.00 15.27 14 ARG B C 1
ATOM 1488 O O . ARG B 1 14 ? 31.115 35.755 30.159 1.00 16.22 14 ARG B O 1
ATOM 1496 N N . ILE B 1 15 ? 31.264 36.074 27.886 1.00 15.27 15 ILE B N 1
ATOM 1497 C CA . ILE B 1 15 ? 32.553 35.427 27.681 1.00 16.46 15 ILE B CA 1
ATOM 1498 C C . ILE B 1 15 ? 33.717 36.347 28.002 1.00 17.20 15 ILE B C 1
ATOM 1499 O O . ILE B 1 15 ? 34.830 35.821 28.274 1.00 14.90 15 ILE B O 1
ATOM 1504 N N . ASP B 1 16 ? 33.416 37.649 28.064 1.00 17.28 16 ASP B N 1
ATOM 1505 C CA . ASP B 1 16 ? 34.461 38.622 28.443 1.00 20.02 16 ASP B CA 1
ATOM 1506 C C . ASP B 1 16 ? 34.508 38.513 29.971 1.00 21.45 16 ASP B C 1
ATOM 1507 O O . ASP B 1 16 ? 34.011 39.423 30.661 1.00 22.57 16 ASP B O 1
ATOM 1512 N N . PHE B 1 17 ? 35.056 37.386 30.413 1.00 22.85 17 PHE B N 1
ATOM 1513 C CA . PHE B 1 17 ? 35.066 37.070 31.848 1.00 23.97 17 PHE B CA 1
ATOM 1514 C C . PHE B 1 17 ? 35.692 38.126 32.724 1.00 25.48 17 PHE B C 1
ATOM 1515 O O . PHE B 1 17 ? 35.139 38.404 33.807 1.00 25.93 17 PHE B O 1
ATOM 1523 N N . ASP B 1 18 ? 36.811 38.711 32.377 1.00 26.74 18 ASP B N 1
ATOM 1524 C CA . ASP B 1 18 ? 37.421 39.730 33.273 1.00 28.19 18 ASP B CA 1
ATOM 1525 C C . ASP B 1 18 ? 36.732 41.068 33.115 1.00 29.60 18 ASP B C 1
ATOM 1526 O O . ASP B 1 18 ? 36.651 41.888 34.071 1.00 31.05 18 ASP B O 1
ATOM 1531 N N . LYS B 1 19 ? 36.129 41.314 31.984 1.00 29.78 19 LYS B N 1
ATOM 1532 C CA . LYS B 1 19 ? 35.429 42.567 31.677 1.00 29.74 19 LYS B CA 1
ATOM 1533 C C . LYS B 1 19 ? 36.425 43.634 31.227 1.00 29.04 19 LYS B C 1
ATOM 1534 O O . LYS B 1 19 ? 36.254 44.796 31.632 1.00 29.70 19 LYS B O 1
ATOM 1540 N N . ASP B 1 20 ? 37.414 43.257 30.440 1.00 27.69 20 ASP B N 1
ATOM 1541 C CA . ASP B 1 20 ? 38.400 44.246 29.982 1.00 26.46 20 ASP B CA 1
ATOM 1542 C C . ASP B 1 20 ? 38.012 44.777 28.614 1.00 24.86 20 ASP B C 1
ATOM 1543 O O . ASP B 1 20 ? 38.757 45.620 28.070 1.00 26.25 20 ASP B O 1
ATOM 1548 N N . GLY B 1 21 ? 36.911 44.299 28.059 1.00 22.93 21 GLY B N 1
ATOM 1549 C CA . GLY B 1 21 ? 36.503 44.812 26.731 1.00 20.92 21 GLY B CA 1
ATOM 1550 C C . GLY B 1 21 ? 37.143 44.011 25.621 1.00 20.68 21 GLY B C 1
ATOM 1551 O O . GLY B 1 21 ? 36.993 44.327 24.426 1.00 20.57 21 GLY B O 1
ATOM 1552 N N . ALA B 1 22 ? 37.856 42.967 26.000 1.00 20.40 22 ALA B N 1
ATOM 1553 C CA . ALA B 1 22 ? 38.470 42.079 24.990 1.00 20.18 22 ALA B CA 1
ATOM 1554 C C . ALA B 1 22 ? 38.339 40.611 25.376 1.00 19.43 22 ALA B C 1
ATOM 1555 O O . ALA B 1 22 ? 38.512 40.231 26.582 1.00 18.29 22 ALA B O 1
ATOM 1557 N N . ILE B 1 23 ? 38.042 39.807 24.346 1.00 18.86 23 ILE B N 1
ATOM 1558 C CA . ILE B 1 23 ? 37.936 38.356 24.587 1.00 17.97 23 ILE B CA 1
ATOM 1559 C C . ILE B 1 23 ? 39.347 37.815 24.333 1.00 18.16 23 ILE B C 1
ATOM 1560 O O . ILE B 1 23 ? 39.851 38.038 23.241 1.00 19.12 23 ILE B O 1
ATOM 1565 N N . THR B 1 24 ? 39.905 37.146 25.285 1.00 18.76 24 THR B N 1
ATOM 1566 C CA . THR B 1 24 ? 41.261 36.565 25.134 1.00 18.32 24 THR B CA 1
ATOM 1567 C C . THR B 1 24 ? 41.257 35.176 25.739 1.00 17.88 24 THR B C 1
ATOM 1568 O O . THR B 1 24 ? 40.349 34.748 26.506 1.00 17.98 24 THR B O 1
ATOM 1572 N N . ARG B 1 25 ? 42.311 34.428 25.418 1.00 18.81 25 ARG B N 1
ATOM 1573 C CA . ARG B 1 25 ? 42.395 33.043 25.995 1.00 19.23 25 ARG B CA 1
ATOM 1574 C C . ARG B 1 25 ? 42.309 33.139 27.503 1.00 19.57 25 ARG B C 1
ATOM 1575 O O . ARG B 1 25 ? 41.722 32.297 28.209 1.00 20.08 25 ARG B O 1
ATOM 1583 N N . MET B 1 26 ? 42.929 34.190 28.044 1.00 20.68 26 MET B N 1
ATOM 1584 C CA . MET B 1 26 ? 42.896 34.387 29.511 1.00 21.88 26 MET B CA 1
ATOM 1585 C C . MET B 1 26 ? 41.469 34.362 30.054 1.00 19.95 26 MET B C 1
ATOM 1586 O O . MET B 1 26 ? 41.248 33.945 31.199 1.00 19.28 26 MET B O 1
ATOM 1591 N N . ASP B 1 27 ? 40.521 34.845 29.251 1.00 18.31 27 ASP B N 1
ATOM 1592 C CA . ASP B 1 27 ? 39.092 34.858 29.708 1.00 15.94 27 ASP B CA 1
ATOM 1593 C C . ASP B 1 27 ? 38.669 33.446 30.097 1.00 15.35 27 ASP B C 1
ATOM 1594 O O . ASP B 1 27 ? 38.104 33.255 31.170 1.00 15.64 27 ASP B O 1
ATOM 1599 N N . PHE B 1 28 ? 38.914 32.556 29.185 1.00 15.70 28 PHE B N 1
ATOM 1600 C CA . PHE B 1 28 ? 38.578 31.106 29.310 1.00 15.66 28 PHE B CA 1
ATOM 1601 C C . PHE B 1 28 ? 39.336 30.439 30.425 1.00 16.69 28 PHE B C 1
ATOM 1602 O O . PHE B 1 28 ? 38.802 29.590 31.181 1.00 16.35 28 PHE B O 1
ATOM 1610 N N . GLU B 1 29 ? 40.617 30.798 30.587 1.00 18.03 29 GLU B N 1
ATOM 1611 C CA . GLU B 1 29 ? 41.450 30.222 31.659 1.00 19.70 29 GLU B CA 1
ATOM 1612 C C . GLU B 1 29 ? 40.922 30.580 33.023 1.00 20.18 29 GLU B C 1
ATOM 1613 O O . GLU B 1 29 ? 40.754 29.696 33.891 1.00 19.76 29 GLU B O 1
ATOM 1619 N N . SER B 1 30 ? 40.691 31.868 33.243 1.00 21.56 30 SER B N 1
ATOM 1620 C CA . SER B 1 30 ? 40.115 32.399 34.487 1.00 22.75 30 SER B CA 1
ATOM 1621 C C . SER B 1 30 ? 38.702 31.842 34.690 1.00 22.43 30 SER B C 1
ATOM 1622 O O . SER B 1 30 ? 38.307 31.504 35.835 1.00 21.80 30 SER B O 1
ATOM 1625 N N . MET B 1 31 ? 37.964 31.755 33.579 1.00 22.23 31 MET B N 1
ATOM 1626 C CA . MET B 1 31 ? 36.596 31.161 33.722 1.00 22.68 31 MET B CA 1
ATOM 1627 C C . MET B 1 31 ? 36.750 29.710 34.198 1.00 23.02 31 MET B C 1
ATOM 1628 O O . MET B 1 31 ? 36.011 29.293 35.127 1.00 22.56 31 MET B O 1
ATOM 1633 N N . ALA B 1 32 ? 37.677 28.978 33.593 1.00 23.00 32 ALA B N 1
ATOM 1634 C CA . ALA B 1 32 ? 37.923 27.566 33.923 1.00 25.12 32 ALA B CA 1
ATOM 1635 C C . ALA B 1 32 ? 38.191 27.399 35.414 1.00 25.97 32 ALA B C 1
ATOM 1636 O O . ALA B 1 32 ? 37.604 26.590 36.140 1.00 25.86 32 ALA B O 1
ATOM 1638 N N . GLU B 1 33 ? 39.108 28.245 35.834 1.00 27.37 33 GLU B N 1
ATOM 1639 C CA . GLU B 1 33 ? 39.568 28.330 37.223 1.00 29.11 33 GLU B CA 1
ATOM 1640 C C . GLU B 1 33 ? 38.469 28.628 38.205 1.00 28.80 33 GLU B C 1
ATOM 1641 O O . GLU B 1 33 ? 38.400 27.938 39.250 1.00 28.99 33 GLU B O 1
ATOM 1647 N N . ARG B 1 34 ? 37.613 29.579 37.877 1.00 28.59 34 ARG B N 1
ATOM 1648 C CA . ARG B 1 34 ? 36.502 29.917 38.793 1.00 29.78 34 ARG B CA 1
ATOM 1649 C C . ARG B 1 34 ? 35.440 28.817 38.744 1.00 29.48 34 ARG B C 1
ATOM 1650 O O . ARG B 1 34 ? 34.786 28.557 39.775 1.00 29.11 34 ARG B O 1
ATOM 1658 N N . PHE B 1 35 ? 35.265 28.220 37.580 1.00 29.92 35 PHE B N 1
ATOM 1659 C CA . PHE B 1 35 ? 34.262 27.161 37.404 1.00 29.79 35 PHE B CA 1
ATOM 1660 C C . PHE B 1 35 ? 34.510 25.999 38.388 1.00 31.03 35 PHE B C 1
ATOM 1661 O O . PHE B 1 35 ? 33.590 25.471 39.024 1.00 30.84 35 PHE B O 1
ATOM 1669 N N . ALA B 1 36 ? 35.773 25.621 38.459 1.00 31.71 36 ALA B N 1
ATOM 1670 C CA . ALA B 1 36 ? 36.242 24.529 39.297 1.00 29.26 36 ALA B CA 1
ATOM 1671 C C . ALA B 1 36 ? 36.039 24.850 40.771 1.00 30.00 36 ALA B C 1
ATOM 1672 O O . ALA B 1 36 ? 35.679 23.949 41.526 1.00 30.98 36 ALA B O 1
ATOM 1674 N N . LYS B 1 37 ? 36.247 26.081 41.147 1.00 29.91 37 LYS B N 1
ATOM 1675 C CA . LYS B 1 37 ? 36.099 26.544 42.532 1.00 29.92 37 LYS B CA 1
ATOM 1676 C C . LYS B 1 37 ? 34.646 26.417 42.958 1.00 29.11 37 LYS B C 1
ATOM 1677 O O . LYS B 1 37 ? 34.355 25.854 44.032 1.00 30.57 37 LYS B O 1
ATOM 1683 N N . GLU B 1 38 ? 33.778 26.912 42.102 1.00 29.63 38 GLU B N 1
ATOM 1684 C CA . GLU B 1 38 ? 32.336 26.941 42.356 1.00 30.31 38 GLU B CA 1
ATOM 1685 C C . GLU B 1 38 ? 31.678 25.595 42.362 1.00 29.56 38 GLU B C 1
ATOM 1686 O O . GLU B 1 38 ? 30.669 25.459 43.098 1.00 30.08 38 GLU B O 1
ATOM 1692 N N . SER B 1 39 ? 32.165 24.656 41.558 1.00 29.85 39 SER B N 1
ATOM 1693 C CA . SER B 1 39 ? 31.548 23.295 41.617 1.00 29.62 39 SER B CA 1
ATOM 1694 C C . SER B 1 39 ? 32.460 22.549 42.595 1.00 30.34 39 SER B C 1
ATOM 1695 O O . SER B 1 39 ? 33.408 23.175 43.168 1.00 30.39 39 SER B O 1
ATOM 1698 N N . GLU B 1 40 ? 32.157 21.296 42.824 1.00 29.63 40 GLU B N 1
ATOM 1699 C CA . GLU B 1 40 ? 33.052 20.511 43.724 1.00 29.00 40 GLU B CA 1
ATOM 1700 C C . GLU B 1 40 ? 32.916 19.052 43.328 1.00 30.27 40 GLU B C 1
ATOM 1701 O O . GLU B 1 40 ? 32.496 18.106 44.009 1.00 30.38 40 GLU B O 1
ATOM 1707 N N . MET B 1 41 ? 33.237 18.916 42.066 1.00 31.45 41 MET B N 1
ATOM 1708 C CA . MET B 1 41 ? 33.298 17.786 41.173 1.00 29.37 41 MET B CA 1
ATOM 1709 C C . MET B 1 41 ? 34.576 16.993 41.515 1.00 29.41 41 MET B C 1
ATOM 1710 O O . MET B 1 41 ? 35.373 17.510 42.317 1.00 30.68 41 MET B O 1
ATOM 1715 N N . LYS B 1 42 ? 34.726 15.881 40.804 1.00 30.36 42 LYS B N 1
ATOM 1716 C CA . LYS B 1 42 ? 35.932 15.059 41.012 1.00 29.06 42 LYS B CA 1
ATOM 1717 C C . LYS B 1 42 ? 37.088 15.617 40.181 1.00 29.77 42 LYS B C 1
ATOM 1718 O O . LYS B 1 42 ? 36.896 16.261 39.130 1.00 30.84 42 LYS B O 1
ATOM 1724 N N . ALA B 1 43 ? 38.260 15.305 40.680 1.00 29.06 43 ALA B N 1
ATOM 1725 C CA . ALA B 1 43 ? 39.565 15.666 40.177 1.00 29.80 43 ALA B CA 1
ATOM 1726 C C . ALA B 1 43 ? 39.676 15.538 38.670 1.00 30.56 43 ALA B C 1
ATOM 1727 O O . ALA B 1 43 ? 40.070 16.543 38.046 1.00 31.38 43 ALA B O 1
ATOM 1729 N N . GLU B 1 44 ? 39.365 14.349 38.177 1.00 29.50 44 GLU B N 1
ATOM 1730 C CA . GLU B 1 44 ? 39.439 14.104 36.729 1.00 29.49 44 GLU B CA 1
ATOM 1731 C C . GLU B 1 44 ? 38.681 15.187 35.949 1.00 28.99 44 GLU B C 1
ATOM 1732 O O . GLU B 1 44 ? 39.189 15.562 34.871 1.00 29.03 44 GLU B O 1
ATOM 1738 N N . HIS B 1 45 ? 37.565 15.680 36.456 1.00 29.18 45 HIS B N 1
ATOM 1739 C CA . HIS B 1 45 ? 36.795 16.671 35.671 1.00 29.60 45 HIS B CA 1
ATOM 1740 C C . HIS B 1 45 ? 37.444 18.034 35.612 1.00 30.47 45 HIS B C 1
ATOM 1741 O O . HIS B 1 45 ? 37.259 18.759 34.583 1.00 30.40 45 HIS B O 1
ATOM 1748 N N . ALA B 1 46 ? 38.222 18.378 36.628 1.00 29.33 46 ALA B N 1
ATOM 1749 C CA . ALA B 1 46 ? 38.903 19.693 36.627 1.00 28.50 46 ALA B CA 1
ATOM 1750 C C . ALA B 1 46 ? 39.594 19.904 35.271 1.00 29.44 46 ALA B C 1
ATOM 1751 O O . ALA B 1 46 ? 39.293 20.923 34.614 1.00 30.61 46 ALA B O 1
ATOM 1753 N N . LYS B 1 47 ? 40.421 18.965 34.861 1.00 29.53 47 LYS B N 1
ATOM 1754 C CA . LYS B 1 47 ? 41.146 19.065 33.598 1.00 28.17 47 LYS B CA 1
ATOM 1755 C C . LYS B 1 47 ? 40.214 19.156 32.395 1.00 30.34 47 LYS B C 1
ATOM 1756 O O . LYS B 1 47 ? 40.568 19.869 31.450 1.00 30.64 47 LYS B O 1
ATOM 1762 N N . VAL B 1 48 ? 39.127 18.407 32.459 1.00 29.26 48 VAL B N 1
ATOM 1763 C CA . VAL B 1 48 ? 38.112 18.424 31.374 1.00 28.78 48 VAL B CA 1
ATOM 1764 C C . VAL B 1 48 ? 37.632 19.875 31.187 1.00 30.73 48 VAL B C 1
ATOM 1765 O O . VAL B 1 48 ? 37.638 20.399 30.060 1.00 30.77 48 VAL B O 1
ATOM 1769 N N . LEU B 1 49 ? 37.254 20.441 32.311 1.00 29.51 49 LEU B N 1
ATOM 1770 C CA . LEU B 1 49 ? 36.797 21.850 32.349 1.00 28.43 49 LEU B CA 1
ATOM 1771 C C . LEU B 1 49 ? 37.779 22.772 31.636 1.00 27.39 49 LEU B C 1
ATOM 1772 O O . LEU B 1 49 ? 37.437 23.518 30.693 1.00 26.03 49 LEU B O 1
ATOM 1777 N N . MET B 1 50 ? 39.038 22.722 32.071 1.00 26.15 50 MET B N 1
ATOM 1778 C CA . MET B 1 50 ? 40.102 23.573 31.506 1.00 26.08 50 MET B CA 1
ATOM 1779 C C . MET B 1 50 ? 40.231 23.330 30.007 1.00 24.59 50 MET B C 1
ATOM 1780 O O . MET B 1 50 ? 40.227 24.264 29.173 1.00 24.50 50 MET B O 1
ATOM 1785 N N . ASP B 1 51 ? 40.401 22.054 29.679 1.00 22.69 51 ASP B N 1
ATOM 1786 C CA . ASP B 1 51 ? 40.607 21.647 28.268 1.00 22.41 51 ASP B CA 1
ATOM 1787 C C . ASP B 1 51 ? 39.453 22.105 27.384 1.00 20.53 51 ASP B C 1
ATOM 1788 O O . ASP B 1 51 ? 39.634 22.686 26.295 1.00 18.16 51 ASP B O 1
ATOM 1793 N N . SER B 1 52 ? 38.264 21.849 27.861 1.00 19.30 52 SER B N 1
ATOM 1794 C CA . SER B 1 52 ? 37.029 22.184 27.133 1.00 20.21 52 SER B CA 1
ATOM 1795 C C . SER B 1 52 ? 36.874 23.678 26.913 1.00 18.59 52 SER B C 1
ATOM 1796 O O . SER B 1 52 ? 36.634 24.108 25.794 1.00 17.47 52 SER B O 1
ATOM 1799 N N . LEU B 1 53 ? 37.019 24.428 27.988 1.00 18.13 53 LEU B N 1
ATOM 1800 C CA . LEU B 1 53 ? 36.866 25.906 27.925 1.00 17.52 53 LEU B CA 1
ATOM 1801 C C . LEU B 1 53 ? 37.926 26.567 27.084 1.00 16.16 53 LEU B C 1
ATOM 1802 O O . LEU B 1 53 ? 37.571 27.339 26.140 1.00 15.15 53 LEU B O 1
ATOM 1807 N N . THR B 1 54 ? 39.199 26.295 27.344 1.00 15.03 54 THR B N 1
ATOM 1808 C CA . THR B 1 54 ? 40.275 26.912 26.529 1.00 14.23 54 THR B CA 1
ATOM 1809 C C . THR B 1 54 ? 40.130 26.453 25.084 1.00 13.80 54 THR B C 1
ATOM 1810 O O . THR B 1 54 ? 40.466 27.198 24.136 1.00 13.49 54 THR B O 1
ATOM 1814 N N . GLY B 1 55 ? 39.555 25.246 24.945 1.00 12.34 55 GLY B N 1
ATOM 1815 C CA . GLY B 1 55 ? 39.352 24.730 23.564 1.00 11.58 55 GLY B CA 1
ATOM 1816 C C . GLY B 1 55 ? 38.422 25.648 22.781 1.00 11.92 55 GLY B C 1
ATOM 1817 O O . GLY B 1 55 ? 38.489 25.640 21.538 1.00 13.59 55 GLY B O 1
ATOM 1818 N N . VAL B 1 56 ? 37.560 26.404 23.480 1.00 12.05 56 VAL B N 1
ATOM 1819 C CA . VAL B 1 56 ? 36.638 27.298 22.694 1.00 11.87 56 VAL B CA 1
ATOM 1820 C C . VAL B 1 56 ? 37.510 28.344 22.006 1.00 12.42 56 VAL B C 1
ATOM 1821 O O . VAL B 1 56 ? 37.350 28.614 20.813 1.00 12.14 56 VAL B O 1
ATOM 1825 N N . TRP B 1 57 ? 38.446 28.899 22.783 1.00 12.85 57 TRP B N 1
ATOM 1826 C CA . TRP B 1 57 ? 39.346 29.888 22.224 1.00 15.45 57 TRP B CA 1
ATOM 1827 C C . TRP B 1 57 ? 40.270 29.229 21.193 1.00 15.58 57 TRP B C 1
ATOM 1828 O O . TRP B 1 57 ? 40.333 29.714 20.045 1.00 16.02 57 TRP B O 1
ATOM 1839 N N . ASP B 1 58 ? 40.994 28.192 21.652 1.00 15.76 58 ASP B N 1
ATOM 1840 C CA . ASP B 1 58 ? 41.984 27.575 20.758 1.00 16.32 58 ASP B CA 1
ATOM 1841 C C . ASP B 1 58 ? 41.526 27.219 19.375 1.00 16.38 58 ASP B C 1
ATOM 1842 O O . ASP B 1 58 ? 42.311 27.449 18.421 1.00 17.71 58 ASP B O 1
ATOM 1847 N N . ASN B 1 59 ? 40.360 26.634 19.221 1.00 15.15 59 ASN B N 1
ATOM 1848 C CA . ASN B 1 59 ? 39.823 26.142 17.963 1.00 15.58 59 ASN B CA 1
ATOM 1849 C C . ASN B 1 59 ? 38.823 27.024 17.243 1.00 16.47 59 ASN B C 1
ATOM 1850 O O . ASN B 1 59 ? 38.686 26.875 16.003 1.00 16.94 59 ASN B O 1
ATOM 1855 N N . PHE B 1 60 ? 38.161 27.877 18.015 1.00 16.85 60 PHE B N 1
ATOM 1856 C CA . PHE B 1 60 ? 37.122 28.727 17.384 1.00 17.72 60 PHE B CA 1
ATOM 1857 C C . PHE B 1 60 ? 37.381 30.212 17.409 1.00 19.78 60 PHE B C 1
ATOM 1858 O O . PHE B 1 60 ? 37.287 30.850 16.325 1.00 20.68 60 PHE B O 1
ATOM 1866 N N . LEU B 1 61 ? 37.636 30.831 18.578 1.00 20.38 61 LEU B N 1
ATOM 1867 C CA . LEU B 1 61 ? 37.819 32.297 18.551 1.00 21.26 61 LEU B CA 1
ATOM 1868 C C . LEU B 1 61 ? 39.128 32.734 17.956 1.00 23.25 61 LEU B C 1
ATOM 1869 O O . LEU B 1 61 ? 39.324 33.933 17.673 1.00 22.26 61 LEU B O 1
ATOM 1874 N N . THR B 1 62 ? 40.039 31.773 17.805 1.00 25.10 62 THR B N 1
ATOM 1875 C CA . THR B 1 62 ? 41.387 32.205 17.255 1.00 28.00 62 THR B CA 1
ATOM 1876 C C . THR B 1 62 ? 41.262 32.514 15.786 1.00 28.93 62 THR B C 1
ATOM 1877 O O . THR B 1 62 ? 41.981 33.328 15.166 1.00 29.79 62 THR B O 1
ATOM 1881 N N . ALA B 1 63 ? 40.197 32.027 15.182 1.00 29.28 63 ALA B N 1
ATOM 1882 C CA . ALA B 1 63 ? 39.909 32.232 13.771 1.00 29.28 63 ALA B CA 1
ATOM 1883 C C . ALA B 1 63 ? 39.444 33.674 13.569 1.00 30.79 63 ALA B C 1
ATOM 1884 O O . ALA B 1 63 ? 39.470 34.148 12.413 1.00 30.29 63 ALA B O 1
ATOM 1886 N N . VAL B 1 64 ? 39.054 34.334 14.662 1.00 28.39 64 VAL B N 1
ATOM 1887 C CA . VAL B 1 64 ? 38.578 35.721 14.581 1.00 29.25 64 VAL B CA 1
ATOM 1888 C C . VAL B 1 64 ? 39.640 36.796 14.430 1.00 31.65 64 VAL B C 1
ATOM 1889 O O . VAL B 1 64 ? 39.414 37.722 13.599 1.00 31.73 64 VAL B O 1
ATOM 1893 N N . ALA B 1 65 ? 40.741 36.767 15.146 1.00 29.75 65 ALA B N 1
ATOM 1894 C CA . ALA B 1 65 ? 41.745 37.851 14.980 1.00 28.54 65 ALA B CA 1
ATOM 1895 C C . ALA B 1 65 ? 43.162 37.318 14.992 1.00 29.02 65 ALA B C 1
ATOM 1896 O O . ALA B 1 65 ? 44.087 37.777 15.706 1.00 30.94 65 ALA B O 1
ATOM 1898 N N . GLY B 1 66 ? 43.327 36.254 14.179 1.00 29.16 66 GLY B N 1
ATOM 1899 C CA . GLY B 1 66 ? 44.614 35.569 14.028 1.00 28.64 66 GLY B CA 1
ATOM 1900 C C . GLY B 1 66 ? 45.282 35.260 15.353 1.00 29.91 66 GLY B C 1
ATOM 1901 O O . GLY B 1 66 ? 46.515 34.998 15.356 1.00 30.75 66 GLY B O 1
ATOM 1902 N N . GLY B 1 67 ? 44.532 35.275 16.458 1.00 29.17 67 GLY B N 1
ATOM 1903 C CA . GLY B 1 67 ? 45.118 34.930 17.756 1.00 29.95 67 GLY B CA 1
ATOM 1904 C C . GLY B 1 67 ? 45.098 35.997 18.811 1.00 30.25 67 GLY B C 1
ATOM 1905 O O . GLY B 1 67 ? 45.310 35.699 20.013 1.00 30.85 67 GLY B O 1
ATOM 1906 N N . LYS B 1 68 ? 44.853 37.234 18.397 1.00 28.12 68 LYS B N 1
ATOM 1907 C CA . LYS B 1 68 ? 44.810 38.357 19.373 1.00 28.78 68 LYS B CA 1
ATOM 1908 C C . LYS B 1 68 ? 43.440 38.552 20.030 1.00 29.68 68 LYS B C 1
ATOM 1909 O O . LYS B 1 68 ? 42.423 37.989 19.589 1.00 30.10 68 LYS B O 1
ATOM 1915 N N . GLY B 1 69 ? 43.427 39.383 21.052 1.00 29.19 69 GLY B N 1
ATOM 1916 C CA . GLY B 1 69 ? 42.211 39.728 21.822 1.00 28.68 69 GLY B CA 1
ATOM 1917 C C . GLY B 1 69 ? 41.200 40.382 20.881 1.00 27.74 69 GLY B C 1
ATOM 1918 O O . GLY B 1 69 ? 41.573 41.261 20.087 1.00 28.28 69 GLY B O 1
ATOM 1919 N N . ILE B 1 70 ? 39.957 39.955 20.967 1.00 25.83 70 ILE B N 1
ATOM 1920 C CA . ILE B 1 70 ? 38.865 40.441 20.158 1.00 24.52 70 ILE B CA 1
ATOM 1921 C C . ILE B 1 70 ? 38.051 41.501 20.905 1.00 24.35 70 ILE B C 1
ATOM 1922 O O . ILE B 1 70 ? 37.569 41.272 22.029 1.00 24.28 70 ILE B O 1
ATOM 1927 N N . ASP B 1 71 ? 37.850 42.593 20.221 1.00 24.57 71 ASP B N 1
ATOM 1928 C CA . ASP B 1 71 ? 37.055 43.733 20.725 1.00 24.58 71 ASP B CA 1
ATOM 1929 C C . ASP B 1 71 ? 35.606 43.478 20.296 1.00 24.11 71 ASP B C 1
ATOM 1930 O O . ASP B 1 71 ? 35.342 42.723 19.339 1.00 22.03 71 ASP B O 1
ATOM 1935 N N . GLU B 1 72 ? 34.711 44.193 20.966 1.00 24.12 72 GLU B N 1
ATOM 1936 C CA . GLU B 1 72 ? 33.288 44.018 20.633 1.00 25.42 72 GLU B CA 1
ATOM 1937 C C . GLU B 1 72 ? 32.972 44.203 19.166 1.00 25.40 72 GLU B C 1
ATOM 1938 O O . GLU B 1 72 ? 32.334 43.291 18.584 1.00 24.71 72 GLU B O 1
ATOM 1944 N N . THR B 1 73 ? 33.358 45.320 18.542 1.00 25.49 73 THR B N 1
ATOM 1945 C CA . THR B 1 73 ? 33.006 45.548 17.140 1.00 25.51 73 THR B CA 1
ATOM 1946 C C . THR B 1 73 ? 33.591 44.505 16.195 1.00 25.18 73 THR B C 1
ATOM 1947 O O . THR B 1 73 ? 32.947 44.168 15.168 1.00 26.50 73 THR B O 1
ATOM 1951 N N . THR B 1 74 ? 34.787 44.058 16.498 1.00 24.74 74 THR B N 1
ATOM 1952 C CA . THR B 1 74 ? 35.448 43.049 15.657 1.00 24.61 74 THR B CA 1
ATOM 1953 C C . THR B 1 74 ? 34.623 41.759 15.796 1.00 23.20 74 THR B C 1
ATOM 1954 O O . THR B 1 74 ? 34.317 41.088 14.803 1.00 22.83 74 THR B O 1
ATOM 1958 N N . PHE B 1 75 ? 34.255 41.520 17.052 1.00 23.06 75 PHE B N 1
ATOM 1959 C CA . PHE B 1 75 ? 33.447 40.329 17.361 1.00 22.55 75 PHE B CA 1
ATOM 1960 C C . PHE B 1 75 ? 32.169 40.339 16.527 1.00 22.40 75 PHE B C 1
ATOM 1961 O O . PHE B 1 75 ? 31.953 39.348 15.800 1.00 21.59 75 PHE B O 1
ATOM 1969 N N . ILE B 1 76 ? 31.364 41.372 16.670 1.00 21.66 76 ILE B N 1
ATOM 1970 C CA . ILE B 1 76 ? 30.068 41.425 15.953 1.00 23.28 76 ILE B CA 1
ATOM 1971 C C . ILE B 1 76 ? 30.164 41.336 14.436 1.00 23.14 76 ILE B C 1
ATOM 1972 O O . ILE B 1 76 ? 29.270 40.742 13.810 1.00 21.64 76 ILE B O 1
ATOM 1977 N N . ASN B 1 77 ? 31.162 41.977 13.848 1.00 23.94 77 ASN B N 1
ATOM 1978 C CA . ASN B 1 77 ? 31.340 41.986 12.392 1.00 25.71 77 ASN B CA 1
ATOM 1979 C C . ASN B 1 77 ? 31.732 40.607 11.870 1.00 25.84 77 ASN B C 1
ATOM 1980 O O . ASN B 1 77 ? 31.256 40.222 10.797 1.00 26.47 77 ASN B O 1
ATOM 1985 N N . SER B 1 78 ? 32.592 39.950 12.609 1.00 25.80 78 SER B N 1
ATOM 1986 C CA . SER B 1 78 ? 33.051 38.606 12.293 1.00 26.75 78 SER B CA 1
ATOM 1987 C C . SER B 1 78 ? 31.813 37.688 12.281 1.00 26.83 78 SER B C 1
ATOM 1988 O O . SER B 1 78 ? 31.595 36.999 11.275 1.00 27.21 78 SER B O 1
ATOM 1991 N N . MET B 1 79 ? 31.106 37.743 13.401 1.00 26.49 79 MET B N 1
ATOM 1992 C CA . MET B 1 79 ? 29.880 36.933 13.598 1.00 27.11 79 MET B CA 1
ATOM 1993 C C . MET B 1 79 ? 28.883 37.142 12.459 1.00 27.26 79 MET B C 1
ATOM 1994 O O . MET B 1 79 ? 28.262 36.203 11.927 1.00 26.17 79 MET B O 1
ATOM 1999 N N . LYS B 1 80 ? 28.777 38.386 12.041 1.00 28.54 80 LYS B N 1
ATOM 2000 C CA . LYS B 1 80 ? 27.895 38.801 10.941 1.00 29.89 80 LYS B CA 1
ATOM 2001 C C . LYS B 1 80 ? 28.316 38.083 9.658 1.00 30.45 80 LYS B C 1
ATOM 2002 O O . LYS B 1 80 ? 27.443 37.715 8.864 1.00 30.07 80 LYS B O 1
ATOM 2008 N N . GLU B 1 81 ? 29.608 37.962 9.462 1.00 29.21 81 GLU B N 1
ATOM 2009 C CA . GLU B 1 81 ? 30.172 37.298 8.284 1.00 29.41 81 GLU B CA 1
ATOM 2010 C C . GLU B 1 81 ? 30.022 35.780 8.375 1.00 29.21 81 GLU B C 1
ATOM 2011 O O . GLU B 1 81 ? 29.742 35.085 7.369 1.00 29.29 81 GLU B O 1
ATOM 2017 N N . MET B 1 82 ? 30.261 35.279 9.582 1.00 29.92 82 MET B N 1
ATOM 2018 C CA . MET B 1 82 ? 30.217 33.839 9.843 1.00 29.75 82 MET B CA 1
ATOM 2019 C C . MET B 1 82 ? 28.826 33.259 9.673 1.00 29.07 82 MET B C 1
ATOM 2020 O O . MET B 1 82 ? 28.688 32.158 9.099 1.00 29.93 82 MET B O 1
ATOM 2025 N N . VAL B 1 83 ? 27.788 33.970 10.124 1.00 29.04 83 VAL B N 1
ATOM 2026 C CA . VAL B 1 83 ? 26.426 33.444 10.045 1.00 29.99 83 VAL B CA 1
ATOM 2027 C C . VAL B 1 83 ? 25.761 33.547 8.695 1.00 29.48 83 VAL B C 1
ATOM 2028 O O . VAL B 1 83 ? 24.635 33.029 8.487 1.00 30.69 83 VAL B O 1
ATOM 2032 N N . LYS B 1 84 ? 26.405 34.194 7.749 1.00 29.66 84 LYS B N 1
ATOM 2033 C CA . LYS B 1 84 ? 25.859 34.400 6.382 1.00 29.56 84 LYS B CA 1
ATOM 2034 C C . LYS B 1 84 ? 25.788 33.122 5.570 1.00 29.27 84 LYS B C 1
ATOM 2035 O O . LYS B 1 84 ? 24.881 32.886 4.739 1.00 30.39 84 LYS B O 1
ATOM 2041 N N . ASN B 1 85 ? 26.789 32.270 5.712 1.00 28.85 85 ASN B N 1
ATOM 2042 C CA . ASN B 1 85 ? 26.844 30.989 4.957 1.00 28.51 85 ASN B CA 1
ATOM 2043 C C . ASN B 1 85 ? 26.411 29.899 5.927 1.00 29.39 85 ASN B C 1
ATOM 2044 O O . ASN B 1 85 ? 27.256 29.479 6.735 1.00 30.98 85 ASN B O 1
ATOM 2049 N N . PRO B 1 86 ? 25.175 29.494 5.852 1.00 29.63 86 PRO B N 1
ATOM 2050 C CA . PRO B 1 86 ? 24.610 28.444 6.699 1.00 29.22 86 PRO B CA 1
ATOM 2051 C C . PRO B 1 86 ? 25.307 27.112 6.539 1.00 29.73 86 PRO B C 1
ATOM 2052 O O . PRO B 1 86 ? 25.340 26.341 7.506 1.00 30.16 86 PRO B O 1
ATOM 2056 N N . GLU B 1 87 ? 25.909 26.842 5.380 1.00 28.17 87 GLU B N 1
ATOM 2057 C CA . GLU B 1 87 ? 26.634 25.556 5.231 1.00 28.66 87 GLU B CA 1
ATOM 2058 C C . GLU B 1 87 ? 27.848 25.472 6.116 1.00 27.51 87 GLU B C 1
ATOM 2059 O O . GLU B 1 87 ? 28.379 24.378 6.424 1.00 27.24 87 GLU B O 1
ATOM 2065 N N . ALA B 1 88 ? 28.348 26.637 6.533 1.00 26.07 88 ALA B N 1
ATOM 2066 C CA . ALA B 1 88 ? 29.514 26.728 7.416 1.00 23.72 88 ALA B CA 1
ATOM 2067 C C . ALA B 1 88 ? 29.113 26.970 8.850 1.00 22.64 88 ALA B C 1
ATOM 2068 O O . ALA B 1 88 ? 29.969 27.330 9.678 1.00 23.39 88 ALA B O 1
ATOM 2070 N N . LYS B 1 89 ? 27.874 26.795 9.232 1.00 22.24 89 LYS B N 1
ATOM 2071 C CA . LYS B 1 89 ? 27.343 26.993 10.574 1.00 22.73 89 LYS B CA 1
ATOM 2072 C C . LYS B 1 89 ? 28.206 26.399 11.697 1.00 21.61 89 LYS B C 1
ATOM 2073 O O . LYS B 1 89 ? 28.223 26.981 12.790 1.00 20.11 89 LYS B O 1
ATOM 2079 N N . SER B 1 90 ? 28.821 25.253 11.459 1.00 20.23 90 SER B N 1
ATOM 2080 C CA . SER B 1 90 ? 29.635 24.602 12.492 1.00 20.37 90 SER B CA 1
ATOM 2081 C C . SER B 1 90 ? 30.765 25.413 13.056 1.00 19.34 90 SER B C 1
ATOM 2082 O O . SER B 1 90 ? 31.237 25.132 14.191 1.00 20.18 90 SER B O 1
ATOM 2085 N N . VAL B 1 91 ? 31.237 26.446 12.352 1.00 18.40 91 VAL B N 1
ATOM 2086 C CA . VAL B 1 91 ? 32.328 27.262 12.940 1.00 18.71 91 VAL B CA 1
ATOM 2087 C C . VAL B 1 91 ? 31.757 28.051 14.124 1.00 19.83 91 VAL B C 1
ATOM 2088 O O . VAL B 1 91 ? 32.467 28.273 15.127 1.00 21.93 91 VAL B O 1
ATOM 2092 N N . VAL B 1 92 ? 30.509 28.438 13.997 1.00 18.39 92 VAL B N 1
ATOM 2093 C CA . VAL B 1 92 ? 29.798 29.238 14.991 1.00 17.61 92 VAL B CA 1
ATOM 2094 C C . VAL B 1 92 ? 29.241 28.396 16.134 1.00 17.07 92 VAL B C 1
ATOM 2095 O O . VAL B 1 92 ? 29.337 28.795 17.291 1.00 15.17 92 VAL B O 1
ATOM 2099 N N . GLU B 1 93 ? 28.634 27.289 15.741 1.00 17.36 93 GLU B N 1
ATOM 2100 C CA . GLU B 1 93 ? 27.961 26.388 16.678 1.00 17.82 93 GLU B CA 1
ATOM 2101 C C . GLU B 1 93 ? 28.900 25.360 17.289 1.00 17.68 93 GLU B C 1
ATOM 2102 O O . GLU B 1 93 ? 28.513 24.783 18.303 1.00 17.52 93 GLU B O 1
ATOM 2108 N N . GLY B 1 94 ? 30.033 25.159 16.663 1.00 17.32 94 GLY B N 1
ATOM 2109 C CA . GLY B 1 94 ? 31.099 24.240 17.059 1.00 16.02 94 GLY B CA 1
ATOM 2110 C C . GLY B 1 94 ? 31.429 24.237 18.513 1.00 15.13 94 GLY B C 1
ATOM 2111 O O . GLY B 1 94 ? 31.582 23.153 19.078 1.00 15.27 94 GLY B O 1
ATOM 2112 N N . PRO B 1 95 ? 31.531 25.379 19.196 1.00 14.44 95 PRO B N 1
ATOM 2113 C CA . PRO B 1 95 ? 31.756 25.466 20.613 1.00 13.41 95 PRO B CA 1
ATOM 2114 C C . PRO B 1 95 ? 30.739 24.899 21.582 1.00 12.81 95 PRO B C 1
ATOM 2115 O O . PRO B 1 95 ? 31.140 24.616 22.760 1.00 13.52 95 PRO B O 1
ATOM 2119 N N . LEU B 1 96 ? 29.466 24.775 21.234 1.00 10.26 96 LEU B N 1
ATOM 2120 C CA . LEU B 1 96 ? 28.387 24.320 22.121 1.00 10.73 96 LEU B CA 1
ATOM 2121 C C . LEU B 1 96 ? 28.695 22.995 22.776 1.00 10.27 96 LEU B C 1
ATOM 2122 O O . LEU B 1 96 ? 28.588 22.900 24.000 1.00 11.10 96 LEU B O 1
ATOM 2127 N N . PRO B 1 97 ? 29.148 22.000 22.043 1.00 10.96 97 PRO B N 1
ATOM 2128 C CA . PRO B 1 97 ? 29.521 20.696 22.625 1.00 11.36 97 PRO B CA 1
ATOM 2129 C C . PRO B 1 97 ? 30.642 20.841 23.627 1.00 12.36 97 PRO B C 1
ATOM 2130 O O . PRO B 1 97 ? 30.758 20.072 24.613 1.00 12.25 97 PRO B O 1
ATOM 2134 N N . LEU B 1 98 ? 31.497 21.848 23.412 1.00 12.19 98 LEU B N 1
ATOM 2135 C CA . LEU B 1 98 ? 32.648 22.129 24.272 1.00 13.26 98 LEU B CA 1
ATOM 2136 C C . LEU B 1 98 ? 32.172 22.672 25.621 1.00 14.42 98 LEU B C 1
ATOM 2137 O O . LEU B 1 98 ? 32.565 22.194 26.693 1.00 15.19 98 LEU B O 1
ATOM 2142 N N . PHE B 1 99 ? 31.263 23.645 25.494 1.00 14.65 99 PHE B N 1
ATOM 2143 C CA . PHE B 1 99 ? 30.638 24.222 26.703 1.00 14.50 99 PHE B CA 1
ATOM 2144 C C . PHE B 1 99 ? 29.885 23.105 27.445 1.00 15.10 99 PHE B C 1
ATOM 2145 O O . PHE B 1 99 ? 30.019 22.987 28.673 1.00 16.39 99 PHE B O 1
ATOM 2153 N N . PHE B 1 100 ? 29.131 22.323 26.722 1.00 14.46 100 PHE B N 1
ATOM 2154 C CA . PHE B 1 100 ? 28.351 21.198 27.297 1.00 15.51 100 PHE B CA 1
ATOM 2155 C C . PHE B 1 100 ? 29.244 20.317 28.184 1.00 15.49 100 PHE B C 1
ATOM 2156 O O . PHE B 1 100 ? 28.891 19.975 29.321 1.00 14.96 100 PHE B O 1
ATOM 2164 N N . ARG B 1 101 ? 30.320 19.894 27.558 1.00 17.65 101 ARG B N 1
ATOM 2165 C CA . ARG B 1 101 ? 31.319 19.002 28.192 1.00 19.66 101 ARG B CA 1
ATOM 2166 C C . ARG B 1 101 ? 31.891 19.609 29.464 1.00 19.93 101 ARG B C 1
ATOM 2167 O O . ARG B 1 101 ? 32.149 18.945 30.480 1.00 19.29 101 ARG B O 1
ATOM 2175 N N . ALA B 1 102 ? 32.102 20.924 29.442 1.00 19.88 102 ALA B N 1
ATOM 2176 C CA . ALA B 1 102 ? 32.602 21.644 30.609 1.00 19.77 102 ALA B CA 1
ATOM 2177 C C . ALA B 1 102 ? 31.553 21.670 31.714 1.00 20.09 102 ALA B C 1
ATOM 2178 O O . ALA B 1 102 ? 31.897 21.411 32.894 1.00 21.18 102 ALA B O 1
ATOM 2180 N N . VAL B 1 103 ? 30.311 21.970 31.424 1.00 20.14 103 VAL B N 1
ATOM 2181 C CA . VAL B 1 103 ? 29.217 22.104 32.386 1.00 21.27 103 VAL B CA 1
ATOM 2182 C C . VAL B 1 103 ? 28.764 20.768 32.976 1.00 22.25 103 VAL B C 1
ATOM 2183 O O . VAL B 1 103 ? 28.298 20.806 34.132 1.00 21.22 103 VAL B O 1
ATOM 2187 N N . ASP B 1 104 ? 28.902 19.687 32.186 1.00 23.31 104 ASP B N 1
ATOM 2188 C CA . ASP B 1 104 ? 28.453 18.375 32.729 1.00 24.29 104 ASP B CA 1
ATOM 2189 C C . ASP B 1 104 ? 29.565 17.809 33.624 1.00 25.96 104 ASP B C 1
ATOM 2190 O O . ASP B 1 104 ? 30.320 16.911 33.260 1.00 26.55 104 ASP B O 1
ATOM 2195 N N . THR B 1 105 ? 29.656 18.376 34.819 1.00 28.22 105 THR B N 1
ATOM 2196 C CA . THR B 1 105 ? 30.673 18.037 35.784 1.00 30.24 105 THR B CA 1
ATOM 2197 C C 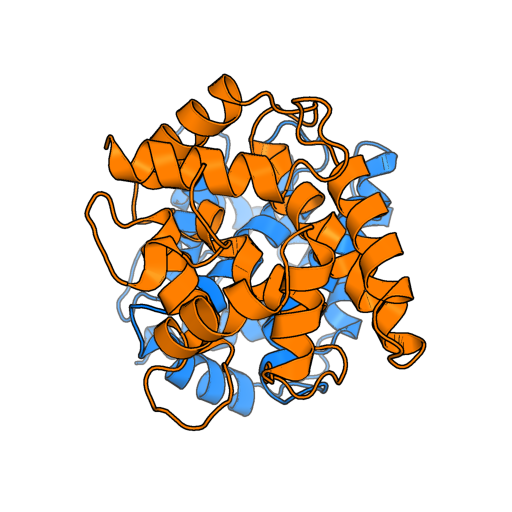. THR B 1 105 ? 30.648 16.571 36.190 1.00 30.98 105 THR B C 1
ATOM 2198 O O . THR B 1 105 ? 31.738 16.055 36.537 1.00 31.13 105 THR B O 1
ATOM 2202 N N . ASN B 1 106 ? 29.475 15.951 36.150 1.00 29.50 106 ASN B N 1
ATOM 2203 C CA . ASN B 1 106 ? 29.407 14.517 36.557 1.00 29.78 106 ASN B CA 1
ATOM 2204 C C . ASN B 1 106 ? 29.453 13.610 35.336 1.00 29.82 106 ASN B C 1
ATOM 2205 O O . ASN B 1 106 ? 28.923 12.473 35.413 1.00 30.47 106 ASN B O 1
ATOM 2210 N N . GLU B 1 107 ? 30.068 14.066 34.269 1.00 29.78 107 GLU B N 1
ATOM 2211 C CA . GLU B 1 107 ? 30.231 13.420 32.989 1.00 29.04 107 GLU B CA 1
ATOM 2212 C C . GLU B 1 107 ? 29.150 12.404 32.628 1.00 29.84 107 GLU B C 1
ATOM 2213 O O . GLU B 1 107 ? 29.462 11.386 31.978 1.00 30.20 107 GLU B O 1
ATOM 2219 N N . ASP B 1 108 ? 27.908 12.683 32.937 1.00 29.83 108 ASP B N 1
ATOM 2220 C CA . ASP B 1 108 ? 26.754 11.806 32.721 1.00 29.48 108 ASP B CA 1
ATOM 2221 C C . ASP B 1 108 ? 26.012 12.097 31.429 1.00 29.43 108 ASP B C 1
ATOM 2222 O O . ASP B 1 108 ? 24.870 11.617 31.229 1.00 30.03 108 ASP B O 1
ATOM 2227 N N . ASN B 1 109 ? 26.612 12.900 30.583 1.00 29.04 109 ASN B N 1
ATOM 2228 C CA . ASN B 1 109 ? 26.082 13.305 29.292 1.00 29.68 109 ASN B CA 1
ATOM 2229 C C . ASN B 1 109 ? 24.805 14.114 29.356 1.00 29.24 109 ASN B C 1
ATOM 2230 O O . ASN B 1 109 ? 24.188 14.301 28.288 1.00 29.32 109 ASN B O 1
ATOM 2235 N N . ASN B 1 110 ? 24.438 14.559 30.519 1.00 27.67 110 ASN B N 1
ATOM 2236 C CA . ASN B 1 110 ? 23.234 15.372 30.684 1.00 26.98 110 ASN B CA 1
ATOM 2237 C C . ASN B 1 110 ? 23.586 16.576 31.578 1.00 26.09 110 ASN B C 1
ATOM 2238 O O . ASN B 1 110 ? 24.419 16.387 32.483 1.00 26.39 110 ASN B O 1
ATOM 2243 N N . ILE B 1 111 ? 22.890 17.672 31.338 1.00 23.93 111 ILE B N 1
ATOM 2244 C CA . ILE B 1 111 ? 23.053 18.838 32.225 1.00 22.34 111 ILE B CA 1
ATOM 2245 C C . ILE B 1 111 ? 21.785 18.891 33.098 1.00 23.58 111 ILE B C 1
ATOM 2246 O O . ILE B 1 111 ? 20.654 18.885 32.572 1.00 22.70 111 ILE B O 1
ATOM 2251 N N . SER B 1 112 ? 22.046 18.942 34.400 1.00 24.36 112 SER B N 1
ATOM 2252 C CA . SER B 1 112 ? 20.926 19.051 35.368 1.00 25.94 112 SER B CA 1
ATOM 2253 C C . SER B 1 112 ? 20.792 20.556 35.685 1.00 26.76 112 SER B C 1
ATOM 2254 O O . SER B 1 112 ? 21.676 21.330 35.314 1.00 26.75 112 SER B O 1
ATOM 2257 N N . ARG B 1 113 ? 19.761 20.892 36.412 1.00 27.85 113 ARG B N 1
ATOM 2258 C CA . ARG B 1 113 ? 19.461 22.250 36.835 1.00 28.98 113 ARG B CA 1
ATOM 2259 C C . ARG B 1 113 ? 20.556 22.773 37.751 1.00 28.90 113 ARG B C 1
ATOM 2260 O O . ARG B 1 113 ? 20.916 23.942 37.635 1.00 29.23 113 ARG B O 1
ATOM 2268 N N . ASP B 1 114 ? 21.084 21.917 38.580 1.00 28.75 114 ASP B N 1
ATOM 2269 C CA . ASP B 1 114 ? 22.180 22.257 39.509 1.00 28.91 114 ASP B CA 1
ATOM 2270 C C . ASP B 1 114 ? 23.394 22.730 38.690 1.00 27.27 114 ASP B C 1
ATOM 2271 O O . ASP B 1 114 ? 23.933 23.821 38.875 1.00 26.95 114 ASP B O 1
ATOM 2276 N N . GLU B 1 115 ? 23.820 21.854 37.808 1.00 26.67 115 GLU B N 1
ATOM 2277 C CA . GLU B 1 115 ? 24.955 22.055 36.902 1.00 25.27 115 GLU B CA 1
ATOM 2278 C C . GLU B 1 115 ? 24.787 23.314 36.060 1.00 24.92 115 GLU B C 1
ATOM 2279 O O . GLU B 1 115 ? 25.738 24.129 35.953 1.00 24.90 115 GLU B O 1
ATOM 2285 N N . TYR B 1 116 ? 23.626 23.457 35.460 1.00 23.87 116 TYR B N 1
ATOM 2286 C CA . TYR B 1 116 ? 23.285 24.620 34.620 1.00 23.14 116 TYR B CA 1
ATOM 2287 C C . TYR B 1 116 ? 23.402 25.888 35.463 1.00 23.28 116 TYR B C 1
ATOM 2288 O O . TYR B 1 116 ? 23.977 26.917 35.057 1.00 23.06 116 TYR B O 1
ATOM 2297 N N . GLY B 1 117 ? 22.860 25.792 36.677 1.00 23.91 117 GLY B N 1
ATOM 2298 C CA . GLY B 1 117 ? 22.833 26.895 37.649 1.00 24.22 117 GLY B CA 1
ATOM 2299 C C . GLY B 1 117 ? 24.244 27.327 38.010 1.00 25.09 117 GLY B C 1
ATOM 2300 O O . GLY B 1 117 ? 24.504 28.538 38.132 1.00 25.02 117 GLY B O 1
ATOM 2301 N N . ILE B 1 118 ? 25.138 26.363 38.185 1.00 25.86 118 ILE B N 1
ATOM 2302 C CA . ILE B 1 118 ? 26.537 26.705 38.526 1.00 27.33 118 ILE B CA 1
ATOM 2303 C C . ILE B 1 118 ? 27.151 27.449 37.352 1.00 27.53 118 ILE B C 1
ATOM 2304 O O . ILE B 1 118 ? 27.814 28.487 37.536 1.00 27.52 118 ILE B O 1
ATOM 2309 N N . PHE B 1 119 ? 26.869 26.989 36.149 1.00 27.68 119 PHE B N 1
ATOM 2310 C CA . PHE B 1 119 ? 27.320 27.620 34.891 1.00 27.82 119 PHE B CA 1
ATOM 2311 C C . PHE B 1 119 ? 26.885 29.102 34.906 1.00 28.00 119 PHE B C 1
ATOM 2312 O O . PHE B 1 119 ? 27.786 29.959 34.788 1.00 27.03 119 PHE B O 1
ATOM 2320 N N . PHE B 1 120 ? 25.604 29.357 35.122 1.00 29.25 120 PHE B N 1
ATOM 2321 C CA . PHE B 1 120 ? 25.125 30.755 35.200 1.00 30.28 120 PHE B CA 1
ATOM 2322 C C . PHE B 1 120 ? 25.839 31.513 36.336 1.00 30.95 120 PHE B C 1
ATOM 2323 O O . PHE B 1 120 ? 26.468 32.587 36.137 1.00 30.82 120 PHE B O 1
ATOM 2331 N N . GLY B 1 121 ? 25.730 30.967 37.526 1.00 29.67 121 GLY B N 1
ATOM 2332 C CA . GLY B 1 121 ? 26.356 31.607 38.707 1.00 29.99 121 GLY B CA 1
ATOM 2333 C C . GLY B 1 121 ? 27.788 31.940 38.318 1.00 29.08 121 GLY B C 1
ATOM 2334 O O . GLY B 1 121 ? 28.313 33.044 38.575 1.00 30.20 121 GLY B O 1
ATOM 2335 N N . MET B 1 122 ? 28.378 30.957 37.661 1.00 29.52 122 MET B N 1
ATOM 2336 C CA . MET B 1 122 ? 29.787 31.095 37.249 1.00 29.62 122 MET B CA 1
ATOM 2337 C C . MET B 1 122 ? 29.998 32.381 36.473 1.00 29.49 122 MET B C 1
ATOM 2338 O O . MET B 1 122 ? 30.941 33.134 36.786 1.00 30.76 122 MET B O 1
ATOM 2343 N N . LEU B 1 123 ? 29.140 32.605 35.493 1.00 29.18 123 LEU B N 1
ATOM 2344 C CA . LEU B 1 123 ? 29.208 33.741 34.585 1.00 29.59 123 LEU B CA 1
ATOM 2345 C C . LEU B 1 123 ? 28.773 35.085 35.149 1.00 29.38 123 LEU B C 1
ATOM 2346 O O . LEU B 1 123 ? 28.539 36.030 34.342 1.00 30.86 123 LEU B O 1
ATOM 2351 N N . GLY B 1 124 ? 28.641 35.200 36.444 1.00 29.51 124 GLY B N 1
ATOM 2352 C CA . GLY B 1 124 ? 28.260 36.488 37.045 1.00 29.27 124 GLY B CA 1
ATOM 2353 C C . GLY B 1 124 ? 26.774 36.741 37.101 1.00 29.60 124 GLY B C 1
ATOM 2354 O O . GLY B 1 124 ? 26.360 37.863 37.504 1.00 30.59 124 GLY B O 1
ATOM 2355 N N . LEU B 1 125 ? 26.001 35.746 36.705 1.00 29.97 125 LEU B N 1
ATOM 2356 C CA . LEU B 1 125 ? 24.531 35.868 36.757 1.00 28.09 125 LEU B CA 1
ATOM 2357 C C . LEU B 1 125 ? 24.072 35.225 38.078 1.00 29.15 125 LEU B C 1
ATOM 2358 O O . LEU B 1 125 ? 24.821 34.405 38.640 1.00 29.50 125 LEU B O 1
ATOM 2363 N N . ASP B 1 126 ? 22.904 35.663 38.496 1.00 29.70 126 ASP B N 1
ATOM 2364 C CA . ASP B 1 126 ? 22.285 35.101 39.720 1.00 29.73 126 ASP B CA 1
ATOM 2365 C C . ASP B 1 126 ? 21.486 33.881 39.200 1.00 29.33 126 ASP B C 1
ATOM 2366 O O . ASP B 1 126 ? 20.764 33.959 38.195 1.00 30.20 126 ASP B O 1
ATOM 2371 N N . LYS B 1 127 ? 21.622 32.807 39.955 1.00 28.11 127 LYS B N 1
ATOM 2372 C CA . LYS B 1 127 ? 20.981 31.523 39.677 1.00 28.53 127 LYS B CA 1
ATOM 2373 C C . LYS B 1 127 ? 19.475 31.601 39.478 1.00 29.78 127 LYS B C 1
ATOM 2374 O O . LYS B 1 127 ? 18.852 30.595 39.046 1.00 30.26 127 LYS B O 1
ATOM 2380 N N . THR B 1 128 ? 18.909 32.775 39.739 1.00 29.57 128 THR B N 1
ATOM 2381 C CA . THR B 1 128 ? 17.438 32.878 39.561 1.00 28.03 128 THR B CA 1
ATOM 2382 C C . THR B 1 128 ? 17.151 33.225 38.109 1.00 27.68 128 THR B C 1
ATOM 2383 O O . THR B 1 128 ? 16.025 33.081 37.608 1.00 28.98 128 THR B O 1
ATOM 2387 N N . MET B 1 129 ? 18.183 33.632 37.415 1.00 28.09 129 MET B N 1
ATOM 2388 C CA . MET B 1 129 ? 18.056 33.994 35.979 1.00 28.02 129 MET B CA 1
ATOM 2389 C C . MET B 1 129 ? 18.104 32.707 35.132 1.00 29.12 129 MET B C 1
ATOM 2390 O O . MET B 1 129 ? 17.760 32.714 33.934 1.00 29.94 129 MET B O 1
ATOM 2395 N N . ALA B 1 130 ? 18.530 31.614 35.734 1.00 28.07 130 ALA B N 1
ATOM 2396 C CA . ALA B 1 130 ? 18.724 30.337 35.053 1.00 29.91 130 ALA B CA 1
ATOM 2397 C C . ALA B 1 130 ? 17.500 29.579 34.606 1.00 29.53 130 ALA B C 1
ATOM 2398 O O . ALA B 1 130 ? 17.446 29.114 33.444 1.00 30.76 130 ALA B O 1
ATOM 2400 N N . PRO B 1 131 ? 16.564 29.333 35.503 1.00 29.03 131 PRO B N 1
ATOM 2401 C CA . PRO B 1 131 ? 15.351 28.552 35.227 1.00 29.20 131 PRO B CA 1
ATOM 2402 C C . PRO B 1 131 ? 14.647 28.956 33.962 1.00 29.93 131 PRO B C 1
ATOM 2403 O O . PRO B 1 131 ? 14.122 28.090 33.223 1.00 30.69 131 PRO B O 1
ATOM 2407 N N . ALA B 1 132 ? 14.663 30.239 33.672 1.00 30.58 132 ALA B N 1
ATOM 2408 C CA . ALA B 1 132 ? 14.108 30.869 32.488 1.00 29.65 132 ALA B CA 1
ATOM 2409 C C . ALA B 1 132 ? 14.698 30.272 31.201 1.00 29.33 132 ALA B C 1
ATOM 2410 O O . ALA B 1 132 ? 13.981 29.955 30.236 1.00 29.14 132 ALA B O 1
ATOM 2412 N N . SER B 1 133 ? 16.034 30.226 31.198 1.00 28.84 133 SER B N 1
ATOM 2413 C CA . SER B 1 133 ? 16.785 29.684 30.064 1.00 28.43 133 SER B CA 1
ATOM 2414 C C . SER B 1 133 ? 16.712 28.159 30.008 1.00 27.81 133 SER B C 1
ATOM 2415 O O . SER B 1 133 ? 16.576 27.604 28.894 1.00 28.07 133 SER B O 1
ATOM 2418 N N . PHE B 1 134 ? 16.818 27.482 31.138 1.00 27.68 134 PHE B N 1
ATOM 2419 C CA . PHE B 1 134 ? 16.775 26.020 31.221 1.00 27.38 134 PHE B CA 1
ATOM 2420 C C . PHE B 1 134 ? 15.570 25.452 30.480 1.00 28.35 134 PHE B C 1
ATOM 2421 O O . PHE B 1 134 ? 15.773 24.602 29.604 1.00 28.13 134 PHE B O 1
ATOM 2429 N N . ASP B 1 135 ? 14.399 25.918 30.883 1.00 29.11 135 ASP B N 1
ATOM 2430 C CA . ASP B 1 135 ? 13.104 25.510 30.344 1.00 30.01 135 ASP B CA 1
ATOM 2431 C C . ASP B 1 135 ? 12.912 25.803 28.880 1.00 29.09 135 ASP B C 1
ATOM 2432 O O . ASP B 1 135 ? 12.100 25.102 28.223 1.00 29.37 135 ASP B O 1
ATOM 2437 N N . ALA B 1 136 ? 13.639 26.791 28.360 1.00 28.19 136 ALA B N 1
ATOM 2438 C CA . ALA B 1 136 ? 13.530 27.116 26.925 1.00 26.69 136 ALA B CA 1
ATOM 2439 C C . ALA B 1 136 ? 14.266 26.001 26.164 1.00 26.47 136 ALA B C 1
ATOM 2440 O O . ALA B 1 136 ? 13.847 25.664 25.044 1.00 26.28 136 ALA B O 1
ATOM 2442 N N . ILE B 1 137 ? 15.317 25.502 26.794 1.00 25.27 137 ILE B N 1
ATOM 2443 C CA . ILE B 1 137 ? 16.162 24.439 26.254 1.00 24.07 137 ILE B CA 1
ATOM 2444 C C . ILE B 1 137 ? 15.545 23.049 26.416 1.00 23.86 137 ILE B C 1
ATOM 2445 O O . ILE B 1 137 ? 15.737 22.224 25.512 1.00 23.13 137 ILE B O 1
ATOM 2450 N N . ASP B 1 138 ? 14.952 22.814 27.558 1.00 24.54 138 ASP B N 1
ATOM 2451 C CA . ASP B 1 138 ? 14.352 21.488 27.874 1.00 25.46 138 ASP B CA 1
ATOM 2452 C C . ASP B 1 138 ? 13.027 21.335 27.128 1.00 26.10 138 ASP B C 1
ATOM 2453 O O . ASP B 1 138 ? 11.945 21.432 27.768 1.00 27.13 138 ASP B O 1
ATOM 2458 N N . THR B 1 139 ? 13.093 21.093 25.838 1.00 25.99 139 THR B N 1
ATOM 2459 C CA . THR B 1 139 ? 11.921 20.962 24.980 1.00 27.06 139 THR B CA 1
ATOM 2460 C C . THR B 1 139 ? 11.011 19.782 25.218 1.00 28.37 139 THR B C 1
ATOM 2461 O O . THR B 1 139 ? 9.816 19.850 24.815 1.00 27.60 139 THR B O 1
ATOM 2465 N N . ASN B 1 140 ? 11.443 18.750 25.905 1.00 29.04 140 ASN B N 1
ATOM 2466 C CA . ASN B 1 140 ? 10.623 17.586 26.258 1.00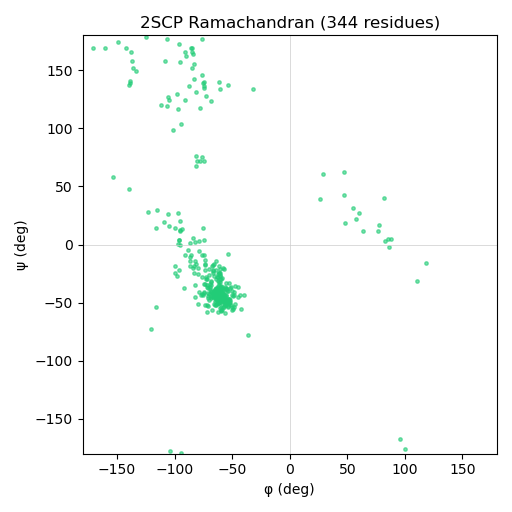 29.93 140 ASN B CA 1
ATOM 2467 C C . ASN B 1 140 ? 10.310 17.562 27.744 1.00 30.89 140 ASN B C 1
ATOM 2468 O O . ASN B 1 140 ? 9.937 16.487 28.290 1.00 30.24 140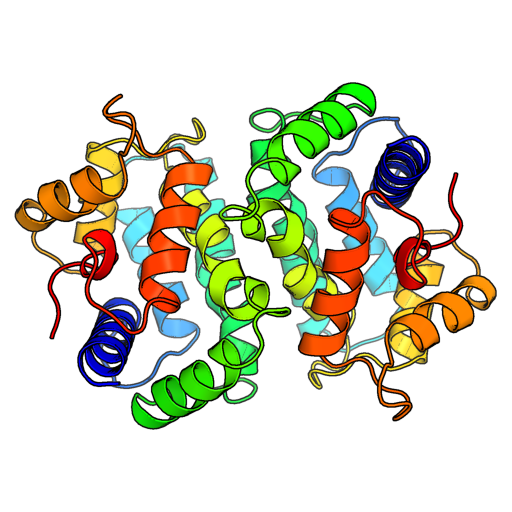 ASN B O 1
ATOM 2473 N N . ASN B 1 141 ? 10.402 18.636 28.471 1.00 29.07 141 ASN B N 1
ATOM 2474 C CA . ASN B 1 141 ? 10.169 18.781 29.905 1.00 29.18 141 ASN B CA 1
ATOM 2475 C C . ASN B 1 141 ? 10.460 17.501 30.713 1.00 29.49 141 ASN B C 1
ATOM 2476 O O . ASN B 1 141 ? 9.569 16.984 31.419 1.00 30.21 141 ASN B O 1
ATOM 2481 N N . ASP B 1 142 ? 11.683 17.043 30.659 1.00 29.01 142 ASP B N 1
ATOM 2482 C CA . ASP B 1 142 ? 12.175 15.865 31.389 1.00 30.16 142 ASP B CA 1
ATOM 2483 C C . ASP B 1 142 ? 13.263 16.299 32.389 1.00 30.03 142 ASP B C 1
ATOM 2484 O O . ASP B 1 142 ? 14.055 15.476 32.872 1.00 30.83 142 ASP B O 1
ATOM 2489 N N . GLY B 1 143 ? 13.353 17.589 32.624 1.00 28.32 143 GLY B N 1
ATOM 2490 C CA . GLY B 1 143 ? 14.247 18.245 33.544 1.00 26.21 143 GLY B CA 1
ATOM 2491 C C . GLY B 1 143 ? 15.723 18.022 33.344 1.00 24.60 143 GLY B C 1
ATOM 2492 O O . GLY B 1 143 ? 16.529 18.227 34.282 1.00 25.43 143 GLY B O 1
ATOM 2493 N N . LEU B 1 144 ? 16.142 17.643 32.169 1.00 23.55 144 LEU B N 1
ATOM 2494 C CA . LEU B 1 144 ? 17.556 17.439 31.813 1.00 23.28 144 LEU B CA 1
ATOM 2495 C C . LEU B 1 144 ? 17.811 17.991 30.405 1.00 21.91 144 LEU B C 1
ATOM 2496 O O . LEU B 1 144 ? 16.949 17.758 29.553 1.00 21.44 144 LEU B O 1
ATOM 2501 N N . LEU B 1 145 ? 18.969 18.616 30.227 1.00 20.52 145 LEU B N 1
ATOM 2502 C CA . LEU B 1 145 ? 19.356 19.111 28.889 1.00 19.28 145 LEU B CA 1
ATOM 2503 C C . LEU B 1 145 ? 20.268 18.055 28.249 1.00 17.90 145 LEU B C 1
ATOM 2504 O O . LEU B 1 145 ? 21.354 17.790 28.768 1.00 17.87 145 LEU B O 1
ATOM 2509 N N . SER B 1 146 ? 19.836 17.476 27.155 1.00 17.58 146 SER B N 1
ATOM 2510 C CA . SER B 1 146 ? 20.711 16.472 26.462 1.00 17.00 146 SER B CA 1
ATOM 2511 C C . SER B 1 146 ? 21.628 17.312 25.552 1.00 16.53 146 SER B C 1
ATOM 2512 O O . SER B 1 146 ? 21.364 18.530 25.376 1.00 17.61 146 SER B O 1
ATOM 2515 N N . LEU B 1 147 ? 22.631 16.678 25.006 1.00 16.74 147 LEU B N 1
ATOM 2516 C CA . LEU B 1 147 ? 23.558 17.394 24.106 1.00 17.30 147 LEU B CA 1
ATOM 2517 C C . LEU B 1 147 ? 22.823 18.004 22.904 1.00 17.49 147 LEU B C 1
ATOM 2518 O O . LEU B 1 147 ? 23.069 19.146 22.458 1.00 16.00 147 LEU B O 1
ATOM 2523 N N . GLU B 1 148 ? 21.915 17.209 22.338 1.00 17.43 148 GLU B N 1
ATOM 2524 C CA . GLU B 1 148 ? 21.102 17.583 21.200 1.00 17.64 148 GLU B CA 1
ATOM 2525 C C . GLU B 1 148 ? 20.255 18.807 21.602 1.00 16.65 148 GLU B C 1
ATOM 2526 O O . GLU B 1 148 ? 20.206 19.793 20.839 1.00 16.98 148 GLU B O 1
ATOM 2532 N N . GLU B 1 149 ? 19.609 18.717 22.759 1.00 15.11 149 GLU B N 1
ATOM 2533 C CA . GLU B 1 149 ? 18.800 19.891 23.182 1.00 15.30 149 GLU B CA 1
ATOM 2534 C C . GLU B 1 149 ? 19.693 21.138 23.329 1.00 14.06 149 GLU B C 1
ATOM 2535 O O . GLU B 1 149 ? 19.281 22.229 22.900 1.00 13.10 149 GLU B O 1
ATOM 2541 N N . PHE B 1 150 ? 20.858 20.943 23.919 1.00 13.55 150 PHE B N 1
ATOM 2542 C CA . PHE B 1 150 ? 21.776 22.089 24.154 1.00 12.64 150 PHE B CA 1
ATOM 2543 C C . PHE B 1 150 ? 22.188 22.739 22.855 1.00 13.86 150 PHE B C 1
ATOM 2544 O O . PHE B 1 150 ? 22.122 23.997 22.680 1.00 12.58 150 PHE B O 1
ATOM 2552 N N . VAL B 1 151 ? 22.595 21.961 21.834 1.00 13.56 151 VAL B N 1
ATOM 2553 C CA . VAL B 1 151 ? 23.040 22.564 20.574 1.00 14.32 151 VAL B CA 1
ATOM 2554 C C . VAL B 1 151 ? 21.905 23.148 19.745 1.00 14.96 151 VAL B C 1
ATOM 2555 O O . VAL B 1 151 ? 22.148 24.161 19.034 1.00 15.10 151 VAL B O 1
ATOM 2559 N N . ILE B 1 152 ? 20.706 22.595 19.841 1.00 15.38 152 ILE B N 1
ATOM 2560 C CA . ILE B 1 152 ? 19.569 23.129 19.032 1.00 14.93 152 ILE B CA 1
ATOM 2561 C C . ILE B 1 152 ? 19.229 24.519 19.543 1.00 14.51 152 ILE B C 1
ATOM 2562 O O . ILE B 1 152 ? 19.067 25.474 18.762 1.00 14.81 152 ILE B O 1
ATOM 2567 N N . ALA B 1 153 ? 19.159 24.639 20.846 1.00 13.90 153 ALA B N 1
ATOM 2568 C CA . ALA B 1 153 ? 18.856 25.910 21.513 1.00 15.61 153 ALA B CA 1
ATOM 2569 C C . ALA B 1 153 ? 19.984 26.899 21.225 1.00 15.70 153 ALA B C 1
ATOM 2570 O O . ALA B 1 153 ? 19.708 27.996 20.689 1.00 16.36 153 ALA B O 1
ATOM 2572 N N . GLY B 1 154 ? 21.215 26.495 21.481 1.00 14.68 154 GLY B N 1
ATOM 2573 C CA . GLY B 1 154 ? 22.387 27.351 21.231 1.00 14.20 154 GLY B CA 1
ATOM 2574 C C . GLY B 1 154 ? 22.498 27.879 19.826 1.00 15.69 154 GLY B C 1
ATOM 2575 O O . GLY B 1 154 ? 22.934 29.035 19.528 1.00 14.64 154 GLY B O 1
ATOM 2576 N N . SER B 1 155 ? 22.128 27.003 18.890 1.00 15.45 155 SER B N 1
ATOM 2577 C CA . SER B 1 155 ? 22.123 27.292 17.444 1.00 16.66 155 SER B CA 1
ATOM 2578 C C . SER B 1 155 ? 21.065 28.351 17.094 1.00 17.97 155 SER B C 1
ATOM 2579 O O . SER B 1 155 ? 21.323 29.241 16.260 1.00 18.19 155 SER B O 1
ATOM 2582 N N . ASP B 1 156 ? 19.888 28.248 17.701 1.00 17.99 156 ASP B N 1
ATOM 2583 C CA . ASP B 1 156 ? 18.799 29.206 17.519 1.00 18.37 156 ASP B CA 1
ATOM 2584 C C . ASP B 1 156 ? 19.332 30.560 18.018 1.00 17.78 156 ASP B C 1
ATOM 2585 O O . ASP B 1 156 ? 19.118 31.552 17.324 1.00 18.82 156 ASP B O 1
ATOM 2590 N N . PHE B 1 157 ? 19.957 30.559 19.173 1.00 17.21 157 PHE B N 1
ATOM 2591 C CA . PHE B 1 157 ? 20.531 31.756 19.768 1.00 18.02 157 PHE B CA 1
ATOM 2592 C C . PHE B 1 157 ? 21.440 32.520 18.787 1.00 19.00 157 PHE B C 1
ATOM 2593 O O . PHE B 1 157 ? 21.317 33.737 18.611 1.00 17.98 157 PHE B O 1
ATOM 2601 N N . PHE B 1 158 ? 22.376 31.788 18.208 1.00 20.02 158 PHE B N 1
ATOM 2602 C CA . PHE B 1 158 ? 23.361 32.291 17.287 1.00 20.54 158 PHE B CA 1
ATOM 2603 C C . PHE B 1 158 ? 22.806 32.668 15.928 1.00 21.62 158 PHE B C 1
ATOM 2604 O O . PHE B 1 158 ? 23.271 33.654 15.321 1.00 22.43 158 PHE B O 1
ATOM 2612 N N . MET B 1 159 ? 21.924 31.871 15.394 1.00 22.76 159 MET B N 1
ATOM 2613 C CA . MET B 1 159 ? 21.397 32.006 14.058 1.00 25.03 159 MET B CA 1
ATOM 2614 C C . MET B 1 159 ? 20.078 32.728 13.904 1.00 26.15 159 MET B C 1
ATOM 2615 O O . MET B 1 159 ? 19.816 33.123 12.739 1.00 27.51 159 MET B O 1
ATOM 2620 N N . ASN B 1 160 ? 19.259 32.834 14.905 1.00 26.56 160 ASN B N 1
ATOM 2621 C CA . ASN B 1 160 ? 17.931 33.475 14.745 1.00 27.42 160 ASN B CA 1
ATOM 2622 C C . ASN B 1 160 ? 18.103 34.988 14.733 1.00 27.81 160 ASN B C 1
ATOM 2623 O O . ASN B 1 160 ? 18.592 35.601 15.692 1.00 27.81 160 ASN B O 1
ATOM 2628 N N . ASP B 1 161 ? 17.733 35.554 13.609 1.00 29.32 161 ASP B N 1
ATOM 2629 C CA . ASP B 1 161 ? 17.784 36.992 13.350 1.00 30.52 161 ASP B CA 1
ATOM 2630 C C . ASP B 1 161 ? 16.555 37.626 14.025 1.00 31.03 161 ASP B C 1
ATOM 2631 O O . ASP B 1 161 ? 16.534 38.848 14.291 1.00 31.21 161 ASP B O 1
ATOM 2636 N N . GLY B 1 162 ? 15.584 36.741 14.266 1.00 30.74 162 GLY B N 1
ATOM 2637 C CA . GLY B 1 162 ? 14.339 37.189 14.886 1.00 31.42 162 GLY B CA 1
ATOM 2638 C C . GLY B 1 162 ? 14.237 36.811 16.350 1.00 31.60 162 GLY B C 1
ATOM 2639 O O . GLY B 1 162 ? 15.165 36.242 16.939 1.00 31.87 162 GLY B O 1
ATOM 2640 N N . ASP B 1 163 ? 13.085 37.162 16.926 1.00 29.42 163 ASP B N 1
ATOM 2641 C CA . ASP B 1 163 ? 12.843 36.823 18.333 1.00 29.44 163 ASP B CA 1
ATOM 2642 C C . ASP B 1 163 ? 12.495 35.328 18.406 1.00 29.44 163 ASP B C 1
ATOM 2643 O O . ASP B 1 163 ? 11.871 34.787 17.483 1.00 29.77 163 ASP B O 1
ATOM 2648 N N . SER B 1 164 ? 12.920 34.740 19.494 1.00 28.38 164 SER B N 1
ATOM 2649 C CA . SER B 1 164 ? 12.664 33.315 19.800 1.00 26.46 164 SER B CA 1
ATOM 2650 C C . SER B 1 164 ? 12.862 33.162 21.313 1.00 25.55 164 SER B C 1
ATOM 2651 O O . SER B 1 164 ? 13.416 34.058 21.975 1.00 24.59 164 SER B O 1
ATOM 2654 N N . THR B 1 165 ? 12.471 32.031 21.834 1.00 24.80 165 THR B N 1
ATOM 2655 C CA . THR B 1 165 ? 12.605 31.716 23.260 1.00 25.10 165 THR B CA 1
ATOM 2656 C C . THR B 1 165 ? 14.062 31.597 23.695 1.00 23.92 165 THR B C 1
ATOM 2657 O O . THR B 1 165 ? 14.380 31.798 24.885 1.00 25.06 165 THR B O 1
ATOM 2661 N N . ASN B 1 166 ? 14.956 31.247 22.818 1.00 22.66 166 ASN B N 1
ATOM 2662 C CA . ASN B 1 166 ? 16.380 31.001 23.102 1.00 22.46 166 ASN B CA 1
ATOM 2663 C C . ASN B 1 166 ? 17.309 32.209 23.123 1.00 22.14 166 ASN B C 1
ATOM 2664 O O . ASN B 1 166 ? 18.549 32.005 23.288 1.00 21.93 166 ASN B O 1
ATOM 2669 N N . LYS B 1 167 ? 16.740 33.393 22.993 1.00 21.06 167 LYS B N 1
ATOM 2670 C CA . LYS B 1 167 ? 17.558 34.633 23.030 1.00 20.01 167 LYS B CA 1
ATOM 2671 C C . LYS B 1 167 ? 18.166 34.798 24.416 1.00 18.63 167 LYS B C 1
ATOM 2672 O O . LYS B 1 167 ? 19.126 35.563 24.598 1.00 19.94 167 LYS B O 1
ATOM 2678 N N . VAL B 1 168 ? 17.616 34.077 25.367 1.00 17.74 168 VAL B N 1
ATOM 2679 C CA . VAL B 1 168 ? 18.097 34.130 26.760 1.00 18.09 168 VAL B CA 1
ATOM 2680 C C . VAL B 1 168 ? 19.088 32.994 27.036 1.00 17.20 168 VAL B C 1
ATOM 2681 O O . VAL B 1 168 ? 19.349 32.731 28.215 1.00 17.26 168 VAL B O 1
ATOM 2685 N N . PHE B 1 169 ? 19.547 32.348 25.996 1.00 16.91 169 PHE B N 1
ATOM 2686 C CA . PHE B 1 169 ? 20.473 31.203 26.096 1.00 16.17 169 PHE B CA 1
ATOM 2687 C C . PHE B 1 169 ? 21.665 31.526 26.993 1.00 16.86 169 PHE B C 1
ATOM 2688 O O . PHE B 1 169 ? 22.105 30.684 27.798 1.00 16.29 169 PHE B O 1
ATOM 2696 N N . TRP B 1 170 ? 22.202 32.726 26.912 1.00 16.32 170 TRP B N 1
ATOM 2697 C CA . TRP B 1 170 ? 23.366 33.151 27.695 1.00 15.68 170 TRP B CA 1
ATOM 2698 C C . TRP B 1 170 ? 22.981 34.077 28.835 1.00 16.59 170 TRP B C 1
ATOM 2699 O O . TRP B 1 170 ? 23.932 34.720 29.354 1.00 17.02 170 TRP B O 1
ATOM 2710 N N . GLY B 1 171 ? 21.706 34.121 29.174 1.00 15.90 171 GLY B N 1
ATOM 2711 C CA . GLY B 1 171 ? 21.247 34.984 30.276 1.00 17.07 171 GLY B CA 1
ATOM 2712 C C . GLY B 1 171 ? 20.636 36.277 29.753 1.00 17.84 171 GLY B C 1
ATOM 2713 O O . GLY B 1 171 ? 20.461 36.513 28.541 1.00 19.19 171 GLY B O 1
ATOM 2714 N N . PRO B 1 172 ? 20.283 37.133 30.687 1.00 19.35 172 PRO B N 1
ATOM 2715 C CA . PRO B 1 172 ? 19.637 38.432 30.364 1.00 19.55 172 PRO B CA 1
ATOM 2716 C C . PRO B 1 172 ? 20.479 39.206 29.345 1.00 19.35 172 PRO B C 1
ATOM 2717 O O . PRO B 1 172 ? 21.708 39.269 29.445 1.00 18.17 172 PRO B O 1
ATOM 2721 N N . LEU B 1 173 ? 19.795 39.780 28.380 1.00 20.21 173 LEU B N 1
ATOM 2722 C CA . LEU B 1 173 ? 20.390 40.564 27.298 1.00 21.52 173 LEU B CA 1
ATOM 2723 C C . LEU B 1 173 ? 20.809 41.943 27.805 1.00 21.72 173 LEU B C 1
ATOM 2724 O O . LEU B 1 173 ? 20.101 42.604 28.599 1.00 21.46 173 LEU B O 1
ATOM 2729 N N . VAL B 1 174 ? 21.973 42.358 27.331 1.00 20.84 174 VAL B N 1
ATOM 2730 C CA . VAL B 1 174 ? 22.603 43.640 27.629 1.00 20.40 174 VAL B CA 1
ATOM 2731 C C . VAL B 1 174 ? 22.273 44.668 26.531 1.00 21.43 174 VAL B C 1
ATOM 2732 O O . VAL B 1 174 ? 21.597 44.261 25.553 1.00 22.14 174 VAL B O 1
#

Secondary structure (DSSP, 8-state):
-HHHHHHHHHHHHHH-TT-SSEE-HHHHHHHHHHHHHHS---TTHHHHHHHHHHHHHHHTGGGTTTTS-EEHHHHHHHHHHHTS-GGGTHHHHTHHHHHHHHH-TT-SSSEEHHHHHHHHHHTT--GGGHHHHHHHH-TT-SSEE-HHHHHHHHHHHHH-SS--GGGGTTSS--/-HHHHHHHHHHHHHH-SS-SSEE-HHHHHHHHHHHHHHS---HHHHHHHHHHHHHHHHHTGGGTSTTSPEEHHHHHHHHHHHTT-GGGTHHHHTTHHHHHHHH-TT-SSEE-HHHHHHHHHHTT--TTSHHHHHHHH-TT-SS-EEHHHHHHHHHHHHH-SS--GGGGTTSS--

B-factor: mean 20.95, std 7.58, range [2.0, 39.85]

InterPro domains:
  IPR000261 EH domain [cd00052] (97-159)
  IPR002048 EF-hand domain [PF13202] (99-117)
  IPR002048 EF-hand domain [PF13202] (133-150)
  IPR002048 EF-hand domain [PF13833] (6-34)
  IPR002048 EF-hand domain [PS50222] (3-38)
  IPR002048 EF-hand domain [PS50222] (99-126)
  IPR002048 EF-hand domain [PS50222] (134-160)
  IPR002048 EF-hand domain [SM00054] (7-35)
  IPR002048 EF-hand domain [SM00054] (95-123)
  IPR002048 EF-hand domain [SM00054] (129-157)
  IPR011992 EF-hand domain pair [SSF47473] (1-173)
  IPR018247 EF-Hand 1, calcium-binding site [PS00018] (16-28)
  IPR018247 EF-Hand 1, calcium-binding site [PS00018] (104-116)
  IPR018247 EF-Hand 1, calcium-binding site [PS00018] (138-150)

Solvent-accessible surface area: 14006 Å² total; per-residue (Å²): 65,127,24,6,34,63,0,0,80,0,5,10,49,17,2,7,48,62,112,88,39,25,0,20,64,107,1,1,60,42,4,1,107,75,1,35,153,92,17,163,45,97,90,106,0,38,113,9,0,58,61,1,1,4,8,0,12,26,12,13,14,12,38,28,35,54,41,132,33,0,61,66,92,45,1,14,73,8,13,86,108,42,43,168,39,86,101,1,59,0,19,9,5,0,7,0,1,1,1,11,32,0,1,5,8,59,51,76,59,46,0,38,112,112,18,2,8,43,1,0,11,9,6,63,22,78,97,112,59,6,65,74,3,2,80,21,1,6,108,95,128,82,25,64,0,37,25,73,21,0,1,53,3,0,16,38,0,4,49,50,90,33,97,28,106,18,55,36,4,0,1,58,48,97,76,134,38,8,36,69,0,0,78,0,7,11,47,12,0,7,46,69,111,94,41,27,0,36,69,123,0,0,58,30,0,3,112,82,2,36,165,63,8,168,40,84,87,135,0,41,127,25,1,66,51,4,1,9,8,0,15,14,10,6,13,15,45,23,14,54,37,140,37,0,65,66,92,52,1,15,51,13,9,92,109,43,34,149,43,85,121,4,30,2,16,9,1,0,7,0,1,2,3,8,38,1,0,7,14,87,60,72,56,43,0,35,113,116,18,2,8,50,4,0,8,2,8,65,29,77,104,99,72,5,68,67,1,2,68,12,1,7,112,98,121,83,24,69,0,41,26,68,18,0,0,64,4,0,8,40,0,2,51,48,86,34,97,22,94,14,49,41,2,1,1,64,49,87

Nearest PDB structures (foldseek):
  2scp-assembly1_B  TM=9.995E-01  e=1.123E-25  Hediste diversicolor
  1q80-assembly1_A  TM=9.378E-01  e=1.729E-23  Hediste diversicolor
  2hq8-assembly1_A  TM=8.693E-01  e=1.662E-08  Renilla muelleri
  3akb-assembly1_A  TM=8.232E-01  e=1.734E-05  Streptomyces coelicolor A3(2)
  5vp3-assembly1_A  TM=6.498E-01  e=3.691E-05  Mnemiopsis leidyi

Sequence (348 aa):
SDLWVQKMKTYFNRIDFDKDGAITRMDFESMAERFAKESEMKAEHAKVLMDSLTGVWDNFLTAVAGGKGIDETTFINSMKEMVKNPEAKSVVEGPLPLFFRAVDTNEDNNISRDEYGIFFGMLGLDKTMAPASFDAIDTNNDGLLSLEEFVIAGSDFFMNDGDSTNKVFWGPLVSDLWVQKMKTYFNRIDFDKDGAITRMDFESMAERFAKESEMKAEHAKVLMDSLTGVWDNFLTAVAGGKGIDETTFINSMKEMVKNPEAKSVVEGPLPLFFRAVDTNEDNNISRDEYGIFFGMLGLDKTMAPASFDAIDTNNDGLLSLEEFVIAGSDFFMNDGDSTNKVFWGPLV

Organism: Hediste diversicolor (NCBI:txid126592)